Protein AF-A0A3C0DJA0-F1 (afdb_monomer)

Solvent-accessible surface area (backbone atoms only — not comparable to full-atom values): 10720 Å² total; per-residue (Å²): 133,83,80,75,83,73,85,82,83,85,46,72,48,67,69,55,53,51,53,51,50,57,62,48,78,79,46,97,68,94,66,72,50,77,49,78,57,100,54,35,38,35,41,36,47,95,91,48,74,50,76,40,63,45,57,86,80,80,81,77,75,60,76,75,63,57,72,92,71,59,60,23,39,38,40,32,48,38,64,62,51,46,54,45,44,55,64,35,39,72,87,28,51,56,29,39,36,39,42,39,88,53,30,37,37,42,38,16,71,38,100,89,79,49,78,33,80,43,77,42,72,25,54,54,48,66,69,68,49,60,36,21,31,50,37,62,61,57,46,58,52,59,74,76,52,87,59,69,44,32,36,42,33,30,70,53,53,82,39,51,30,42,35,38,38,91,89,40,88,88,52,79,45,79,45,71,46,37,85,71,78,133

pLDDT: mean 88.08, std 12.67, range [32.84, 98.12]

Structure (mmCIF, N/CA/C/O backbone):
data_AF-A0A3C0DJA0-F1
#
_entry.id   AF-A0A3C0DJA0-F1
#
loop_
_atom_site.group_PDB
_atom_site.id
_atom_site.type_symbol
_atom_site.label_atom_id
_atom_site.label_alt_id
_atom_site.label_comp_id
_atom_site.label_asym_id
_atom_site.label_entity_id
_atom_site.label_seq_id
_atom_site.pdbx_PDB_ins_code
_atom_site.Cartn_x
_atom_site.Cartn_y
_atom_site.Cartn_z
_atom_site.occupancy
_atom_site.B_iso_or_equiv
_atom_site.auth_seq_id
_atom_site.auth_comp_id
_atom_site.auth_asym_id
_atom_site.auth_atom_id
_atom_site.pdbx_PDB_model_num
ATOM 1 N N . GLU A 1 1 ? 36.822 -17.862 -11.237 1.00 34.59 1 GLU A N 1
ATOM 2 C CA . GLU A 1 1 ? 36.646 -16.497 -10.707 1.00 34.59 1 GLU A CA 1
ATOM 3 C C . GLU A 1 1 ? 35.205 -16.327 -10.287 1.00 34.59 1 GLU A C 1
ATOM 5 O O . GLU A 1 1 ? 34.309 -16.548 -11.091 1.00 34.59 1 GLU A O 1
ATOM 10 N N . THR A 1 2 ? 34.987 -16.052 -9.009 1.00 32.84 2 THR A N 1
ATOM 11 C CA . THR A 1 2 ? 33.664 -15.828 -8.430 1.00 32.84 2 THR A CA 1
ATOM 12 C C . THR A 1 2 ? 33.197 -14.450 -8.886 1.00 32.84 2 THR A C 1
ATOM 14 O O . THR A 1 2 ? 33.802 -13.450 -8.503 1.00 32.84 2 THR A O 1
ATOM 17 N N . ALA A 1 3 ? 32.186 -14.392 -9.754 1.00 39.03 3 ALA A N 1
ATOM 18 C CA . ALA A 1 3 ? 31.575 -13.133 -10.156 1.00 39.03 3 ALA A CA 1
ATOM 19 C C . ALA A 1 3 ? 31.002 -12.466 -8.901 1.00 39.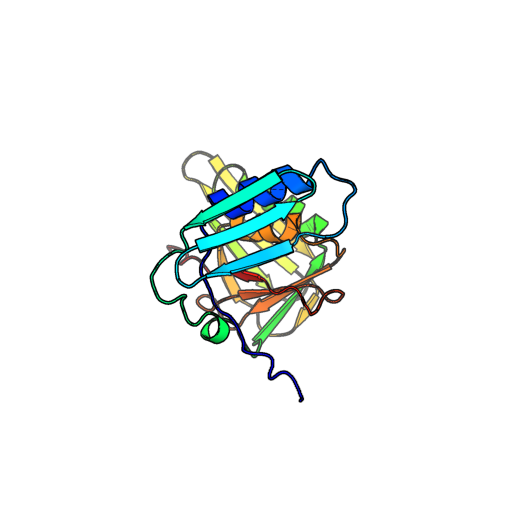03 3 ALA A C 1
ATOM 21 O O . ALA A 1 3 ? 30.060 -12.971 -8.296 1.00 39.03 3 ALA A O 1
ATOM 22 N N . ALA A 1 4 ? 31.620 -11.368 -8.471 1.00 43.62 4 ALA A N 1
ATOM 23 C CA . ALA A 1 4 ? 31.026 -10.503 -7.472 1.00 43.62 4 ALA A CA 1
ATOM 24 C C . ALA A 1 4 ? 29.727 -9.957 -8.073 1.00 43.62 4 ALA A C 1
ATOM 26 O O . ALA A 1 4 ? 29.767 -9.262 -9.089 1.00 43.62 4 ALA A O 1
ATOM 27 N N . GLU A 1 5 ? 28.585 -10.300 -7.481 1.00 48.47 5 GLU A N 1
ATOM 28 C CA . GLU A 1 5 ? 27.300 -9.681 -7.798 1.00 48.47 5 GLU A CA 1
ATOM 29 C C . GLU A 1 5 ? 27.396 -8.186 -7.478 1.00 48.47 5 GLU A C 1
ATOM 31 O O . GLU A 1 5 ? 27.190 -7.734 -6.351 1.00 48.47 5 GLU A O 1
ATOM 36 N N . SER A 1 6 ? 27.784 -7.388 -8.470 1.00 61.16 6 SER A N 1
ATOM 37 C CA . SER A 1 6 ? 27.761 -5.939 -8.354 1.00 61.16 6 SER A CA 1
ATOM 38 C C . SER A 1 6 ? 26.301 -5.505 -8.330 1.00 61.16 6 SER A C 1
ATOM 40 O O . SER A 1 6 ? 25.607 -5.609 -9.342 1.00 61.16 6 SER A O 1
ATOM 42 N N . LYS A 1 7 ? 25.821 -5.026 -7.181 1.00 75.69 7 LYS A N 1
ATOM 43 C CA . LYS A 1 7 ? 24.469 -4.477 -7.048 1.00 75.69 7 LYS A CA 1
ATOM 44 C C . LYS A 1 7 ? 24.334 -3.261 -7.973 1.00 75.69 7 LYS A C 1
ATOM 46 O O . LYS A 1 7 ? 24.955 -2.228 -7.733 1.00 75.69 7 LYS A O 1
ATOM 51 N N . ILE A 1 8 ? 23.542 -3.389 -9.035 1.00 83.69 8 ILE A N 1
ATOM 52 C CA . ILE A 1 8 ? 23.267 -2.295 -9.973 1.00 83.69 8 ILE A CA 1
ATOM 53 C C . ILE A 1 8 ? 22.000 -1.570 -9.505 1.00 83.69 8 ILE A C 1
ATOM 55 O O . ILE A 1 8 ? 20.976 -2.204 -9.267 1.00 83.69 8 ILE A O 1
ATOM 59 N N . SER A 1 9 ? 22.062 -0.243 -9.369 1.00 86.88 9 SER A N 1
ATOM 60 C CA . SER A 1 9 ? 20.916 0.607 -9.020 1.00 86.88 9 SER A CA 1
ATOM 61 C C . SER A 1 9 ? 20.715 1.674 -10.092 1.00 86.88 9 SER A C 1
ATOM 63 O O . SER A 1 9 ? 21.674 2.319 -10.515 1.00 86.88 9 SER A O 1
ATOM 65 N N . MET A 1 10 ? 19.478 1.843 -10.555 1.00 91.38 10 MET A N 1
ATOM 66 C CA . MET A 1 10 ? 19.121 2.796 -11.604 1.00 91.38 10 MET A CA 1
ATOM 67 C C . MET A 1 10 ? 17.659 3.221 -11.482 1.00 91.38 10 MET A C 1
ATOM 69 O O . MET A 1 10 ? 16.833 2.487 -10.947 1.00 91.38 10 MET A O 1
ATOM 73 N N . MET A 1 11 ? 17.328 4.387 -12.031 1.00 94.00 11 MET A N 1
ATOM 74 C CA . MET A 1 11 ? 15.953 4.873 -12.100 1.00 94.00 11 MET A CA 1
ATOM 75 C C . MET A 1 11 ? 15.466 4.859 -13.547 1.00 94.00 11 MET A C 1
ATOM 77 O O . MET A 1 11 ? 16.011 5.555 -14.408 1.00 94.00 11 MET A O 1
ATOM 81 N N . VAL A 1 12 ? 14.428 4.070 -13.811 1.00 95.50 12 VAL A N 1
ATOM 82 C CA . VAL A 1 12 ? 13.819 3.930 -15.138 1.00 95.50 12 VAL A CA 1
ATOM 83 C C . VAL A 1 12 ? 12.542 4.777 -15.200 1.00 95.50 12 VAL A C 1
ATOM 85 O O . VAL A 1 12 ? 11.734 4.724 -14.272 1.00 95.50 12 VAL A O 1
ATOM 88 N N . PRO A 1 13 ? 12.312 5.565 -16.267 1.00 95.75 13 PRO A N 1
ATOM 89 C CA . PRO A 1 13 ? 11.061 6.295 -16.438 1.00 95.75 13 PRO A CA 1
ATOM 90 C C . PRO A 1 13 ? 9.834 5.379 -16.432 1.00 95.75 13 PRO A C 1
ATOM 92 O O . PRO A 1 13 ? 9.799 4.377 -17.142 1.00 95.75 13 PRO A O 1
ATOM 95 N N . VAL A 1 14 ? 8.777 5.795 -15.726 1.00 95.75 14 VAL A N 1
ATOM 96 C CA . VAL A 1 14 ? 7.497 5.060 -15.647 1.00 95.75 14 VAL A CA 1
ATOM 97 C C . VAL A 1 14 ? 6.948 4.719 -17.033 1.00 95.75 14 VAL A C 1
ATOM 99 O O . VAL A 1 14 ? 6.519 3.596 -17.266 1.00 95.75 14 VAL A O 1
ATOM 102 N N . ARG A 1 15 ? 7.027 5.659 -17.985 1.00 94.75 15 ARG A N 1
ATOM 103 C CA . ARG A 1 15 ? 6.579 5.428 -19.368 1.00 94.75 15 ARG A CA 1
ATOM 104 C C . ARG A 1 15 ? 7.312 4.262 -20.035 1.00 94.75 15 ARG A C 1
ATOM 106 O O . ARG A 1 15 ? 6.677 3.485 -20.729 1.00 94.75 15 ARG A O 1
ATOM 113 N N . ALA A 1 16 ? 8.619 4.115 -19.811 1.00 94.19 16 ALA A N 1
ATOM 114 C CA . ALA A 1 16 ? 9.376 3.000 -20.376 1.00 94.19 16 ALA A CA 1
ATOM 115 C C . ALA A 1 16 ? 8.920 1.662 -19.778 1.00 94.19 16 ALA A C 1
ATOM 117 O O . ALA A 1 16 ? 8.692 0.717 -20.523 1.00 94.19 16 ALA A O 1
ATOM 118 N N . MET A 1 17 ? 8.695 1.610 -18.460 1.00 94.00 17 MET A N 1
ATOM 119 C CA . MET A 1 17 ? 8.166 0.411 -17.797 1.00 94.00 17 MET A CA 1
ATOM 120 C C . MET A 1 17 ? 6.753 0.050 -18.272 1.00 94.00 17 MET A C 1
ATOM 122 O O . MET A 1 17 ? 6.451 -1.125 -18.448 1.00 94.00 17 MET A O 1
ATOM 126 N N . GLN A 1 18 ? 5.899 1.044 -18.533 1.00 93.38 18 GLN A N 1
ATOM 127 C CA . GLN A 1 18 ? 4.563 0.821 -19.095 1.00 93.38 18 GLN A CA 1
ATOM 128 C C . GLN A 1 18 ? 4.619 0.224 -20.505 1.00 93.38 18 GLN A C 1
ATOM 130 O O . GLN A 1 18 ? 3.844 -0.676 -20.815 1.00 93.38 18 GLN A O 1
ATOM 135 N N . GLU A 1 19 ? 5.527 0.699 -21.358 1.00 91.19 19 GLU A N 1
ATOM 136 C CA . GLU A 1 19 ? 5.712 0.123 -22.693 1.00 91.19 19 GLU A CA 1
ATOM 137 C C . GLU A 1 19 ? 6.274 -1.303 -22.624 1.00 91.19 19 GLU A C 1
ATOM 139 O O . GLU A 1 19 ? 5.785 -2.176 -23.335 1.00 91.19 19 GLU A O 1
ATOM 144 N N . VAL A 1 20 ? 7.216 -1.580 -21.713 1.00 90.00 20 VAL A N 1
ATOM 145 C CA . VAL A 1 20 ? 7.675 -2.955 -21.445 1.00 90.00 20 VAL A CA 1
ATOM 146 C C . VAL A 1 20 ? 6.498 -3.838 -21.026 1.00 90.00 20 VAL A C 1
ATOM 148 O O . VAL A 1 20 ? 6.292 -4.890 -21.619 1.00 90.00 20 VAL A O 1
ATOM 151 N N . PHE A 1 21 ? 5.666 -3.393 -20.082 1.00 88.31 21 PHE A N 1
ATOM 152 C CA . PHE A 1 21 ? 4.493 -4.153 -19.641 1.00 88.31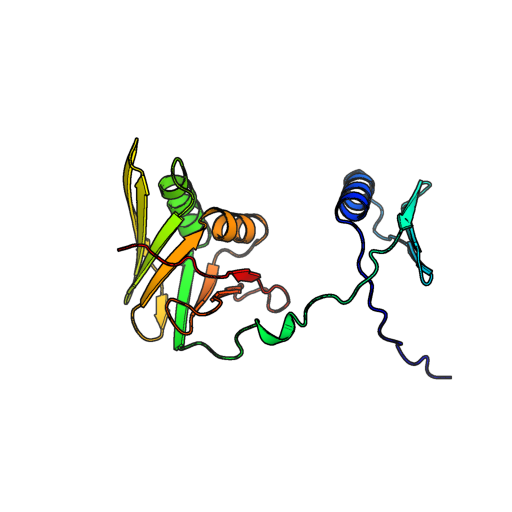 21 PHE A CA 1
ATOM 153 C C . PHE A 1 21 ? 3.529 -4.476 -20.794 1.00 88.31 21 PHE A C 1
ATOM 155 O O . PHE A 1 21 ? 3.067 -5.610 -20.911 1.00 88.31 21 PHE A O 1
ATOM 162 N N . LYS A 1 22 ? 3.259 -3.517 -21.691 1.00 87.38 22 LYS A N 1
ATOM 163 C CA . LYS A 1 22 ? 2.423 -3.746 -22.885 1.00 87.38 22 LYS A CA 1
ATOM 164 C C . LYS A 1 22 ? 3.027 -4.781 -23.834 1.00 87.38 22 LYS A C 1
ATOM 166 O O . LYS A 1 22 ? 2.287 -5.608 -24.357 1.00 87.38 22 LYS A O 1
ATOM 171 N N . LEU A 1 23 ? 4.345 -4.740 -24.047 1.00 85.19 23 LEU A N 1
ATOM 172 C CA . LEU A 1 23 ? 5.050 -5.712 -24.890 1.00 85.19 23 LEU A CA 1
ATOM 173 C C . LEU A 1 23 ? 4.974 -7.132 -24.310 1.00 85.19 23 LEU A C 1
ATOM 175 O O . LEU A 1 23 ? 4.875 -8.091 -25.070 1.00 85.19 23 LEU A O 1
ATOM 179 N N . LEU A 1 24 ? 4.964 -7.257 -22.980 1.00 82.81 24 LEU A N 1
ATOM 180 C CA . LEU A 1 24 ? 4.838 -8.542 -22.284 1.00 82.81 24 LEU A CA 1
ATOM 181 C C . LEU A 1 24 ? 3.400 -9.059 -22.235 1.00 82.81 24 LEU A C 1
ATOM 183 O O . LEU A 1 24 ? 3.177 -10.255 -22.367 1.00 82.81 24 LEU A O 1
ATOM 187 N N . SER A 1 25 ? 2.414 -8.168 -22.121 1.00 76.56 25 SER A N 1
ATOM 188 C CA . SER A 1 25 ? 0.991 -8.527 -21.987 1.00 76.56 25 SER A CA 1
ATOM 189 C C . SER A 1 25 ? 0.400 -9.247 -23.213 1.00 76.56 25 SER A C 1
ATOM 191 O O . SER A 1 25 ? -0.716 -9.753 -23.145 1.00 76.56 25 SER A O 1
ATOM 193 N N . GLY A 1 26 ? 1.116 -9.275 -24.342 1.00 65.44 26 GLY A N 1
ATOM 194 C CA . GLY A 1 26 ? 0.739 -10.000 -25.562 1.00 65.44 26 GLY A CA 1
ATOM 195 C C . GLY A 1 26 ? 1.673 -11.161 -25.920 1.00 65.44 26 GLY A C 1
ATOM 196 O O . GLY A 1 26 ? 1.562 -11.712 -27.016 1.00 65.44 26 GLY A O 1
ATOM 197 N N . ALA A 1 27 ? 2.620 -11.508 -25.047 1.00 59.81 27 ALA A N 1
ATOM 198 C CA . ALA A 1 27 ? 3.647 -12.503 -25.313 1.00 59.81 27 ALA A CA 1
ATOM 199 C C . ALA A 1 27 ? 3.563 -13.665 -24.313 1.00 59.81 27 ALA A C 1
ATOM 201 O O . ALA A 1 27 ? 3.655 -13.468 -23.113 1.00 59.81 27 ALA A O 1
ATOM 202 N N . GLU A 1 28 ? 3.493 -14.898 -24.818 1.00 65.56 28 GLU A N 1
ATOM 203 C CA . GLU A 1 28 ? 3.724 -16.133 -24.041 1.00 65.56 28 GLU A CA 1
ATOM 204 C C . GLU A 1 28 ? 5.206 -16.322 -23.643 1.00 65.56 28 GLU A C 1
ATOM 206 O O . GLU A 1 28 ? 5.601 -17.389 -23.186 1.00 65.56 28 GLU A O 1
ATOM 211 N N . GLU A 1 29 ? 6.072 -15.334 -23.898 1.00 61.34 29 GLU A N 1
ATOM 212 C CA . GLU A 1 29 ? 7.511 -15.476 -23.674 1.00 61.34 29 GLU A CA 1
ATOM 213 C C . GLU A 1 29 ? 7.898 -15.152 -22.229 1.00 61.34 29 GLU A C 1
ATOM 215 O O . GLU A 1 29 ? 7.631 -14.064 -21.727 1.00 61.34 29 GLU A O 1
ATOM 220 N N . GLU A 1 30 ? 8.591 -16.088 -21.584 1.00 67.00 30 GLU A N 1
ATOM 221 C CA . GLU A 1 30 ? 8.940 -16.022 -20.159 1.00 67.00 30 GLU A CA 1
ATOM 222 C C . GLU A 1 30 ? 10.174 -15.155 -19.847 1.00 67.00 30 GLU A C 1
ATOM 224 O O . GLU A 1 30 ? 10.513 -14.964 -18.678 1.00 67.00 30 GLU A O 1
ATOM 229 N N . ARG A 1 31 ? 10.910 -14.668 -20.860 1.00 77.69 31 ARG A N 1
ATOM 230 C CA . ARG A 1 31 ? 12.229 -14.045 -20.654 1.00 77.69 31 ARG A CA 1
ATOM 231 C C . ARG A 1 31 ? 12.367 -12.695 -21.341 1.00 77.69 31 ARG A C 1
ATOM 233 O O . ARG A 1 31 ? 12.224 -12.576 -22.551 1.00 77.69 31 ARG A O 1
ATOM 240 N N . VAL A 1 32 ? 12.744 -11.701 -20.542 1.00 86.62 32 VAL A N 1
ATOM 241 C CA . VAL A 1 32 ? 13.139 -10.363 -20.989 1.00 86.62 32 VAL A CA 1
ATOM 242 C C . VAL A 1 32 ? 14.623 -10.206 -20.755 1.00 86.62 32 VAL A C 1
ATOM 244 O O . VAL A 1 32 ? 15.102 -10.386 -19.635 1.00 86.62 32 VAL A O 1
ATOM 247 N N . GLU A 1 33 ? 15.360 -9.841 -21.794 1.00 90.69 33 GLU A N 1
ATOM 248 C CA . GLU A 1 33 ? 16.766 -9.499 -21.625 1.00 90.69 33 GLU A CA 1
ATOM 249 C C . GLU A 1 33 ? 16.901 -8.012 -21.326 1.00 90.69 33 GLU A C 1
ATOM 251 O O . GLU A 1 33 ? 16.320 -7.161 -22.004 1.00 90.69 33 GLU A O 1
ATOM 256 N N . VAL A 1 34 ? 17.684 -7.710 -20.294 1.00 93.19 34 VAL A N 1
ATOM 257 C CA . VAL A 1 34 ? 17.919 -6.350 -19.820 1.00 93.19 34 VAL A CA 1
ATOM 258 C C . VAL A 1 34 ? 19.396 -6.030 -19.989 1.00 93.19 34 VAL A C 1
ATOM 260 O O . VAL A 1 34 ? 20.256 -6.704 -19.424 1.00 93.19 34 VAL A O 1
ATOM 263 N N . ALA A 1 35 ? 19.694 -4.989 -20.761 1.00 93.31 35 ALA A N 1
ATOM 264 C CA . ALA A 1 35 ? 21.041 -4.455 -20.906 1.00 93.31 35 ALA A CA 1
ATOM 265 C C . ALA A 1 35 ? 21.076 -3.012 -20.408 1.00 93.31 35 ALA A C 1
ATOM 267 O O . ALA A 1 35 ? 20.204 -2.204 -20.726 1.00 93.31 35 ALA A O 1
ATOM 268 N N . VAL A 1 36 ? 22.097 -2.676 -19.627 1.00 92.56 36 VAL A N 1
ATOM 269 C CA . VAL A 1 36 ? 22.195 -1.382 -18.949 1.00 92.56 36 VAL A CA 1
ATOM 270 C C . VAL A 1 36 ? 23.544 -0.751 -19.253 1.00 92.56 36 VAL A C 1
ATOM 272 O O . VAL A 1 36 ? 24.578 -1.413 -19.227 1.00 92.56 36 VAL A O 1
ATOM 275 N N . SER A 1 37 ? 23.523 0.548 -19.531 1.00 90.81 37 SER A N 1
ATOM 276 C CA . SER A 1 37 ? 24.694 1.425 -19.562 1.00 90.81 37 SER A CA 1
ATOM 277 C C . SER A 1 37 ? 24.508 2.560 -18.551 1.00 90.81 37 SER A C 1
ATOM 279 O O . SER A 1 37 ? 23.446 2.692 -17.948 1.00 90.81 37 SER A O 1
ATOM 281 N N . GLU A 1 38 ? 25.500 3.439 -18.400 1.00 88.38 38 GLU A N 1
ATOM 282 C CA . GLU A 1 38 ? 25.437 4.558 -17.443 1.00 88.38 38 GLU A CA 1
ATOM 283 C C . GLU A 1 38 ? 24.232 5.496 -17.640 1.00 88.38 38 GLU A C 1
ATOM 285 O O . GLU A 1 38 ? 23.797 6.158 -16.700 1.00 88.38 38 GLU A O 1
ATOM 290 N N . ARG A 1 39 ? 23.701 5.605 -18.866 1.00 92.69 39 ARG A N 1
ATOM 291 C CA . ARG A 1 39 ? 22.657 6.590 -19.214 1.00 92.69 39 ARG A CA 1
ATOM 292 C C . ARG A 1 39 ? 21.439 5.998 -19.906 1.00 92.69 39 ARG A C 1
ATOM 294 O O . ARG A 1 39 ? 20.468 6.721 -20.141 1.00 92.69 39 ARG A O 1
ATOM 301 N N . GLN A 1 40 ? 21.481 4.721 -20.266 1.00 95.56 40 GLN A N 1
ATOM 302 C CA . GLN A 1 40 ? 20.417 4.066 -21.016 1.00 95.56 40 GLN A CA 1
ATOM 303 C C . GLN A 1 40 ? 20.190 2.649 -20.514 1.00 95.56 40 GLN A C 1
ATOM 305 O O . GLN A 1 40 ? 21.135 1.953 -20.150 1.00 95.56 40 GLN A O 1
ATOM 310 N N . ILE A 1 41 ? 18.937 2.225 -20.580 1.00 95.88 41 ILE A N 1
ATOM 311 C CA . ILE A 1 41 ? 18.508 0.845 -20.400 1.00 95.88 41 ILE A CA 1
ATOM 312 C C . ILE A 1 41 ? 17.858 0.361 -21.692 1.00 95.88 41 ILE A C 1
ATOM 314 O O . ILE A 1 41 ? 17.156 1.122 -22.367 1.00 95.88 41 ILE A O 1
ATOM 318 N N . MET A 1 42 ? 18.117 -0.894 -22.032 1.00 95.44 42 MET A N 1
ATOM 319 C CA . MET A 1 42 ? 17.496 -1.603 -23.133 1.00 95.44 42 MET A CA 1
ATOM 320 C C . MET A 1 42 ? 16.777 -2.839 -22.597 1.00 95.44 42 MET A C 1
ATOM 322 O O . MET A 1 42 ? 17.339 -3.589 -21.799 1.00 95.44 42 MET A O 1
ATOM 326 N N . PHE A 1 43 ? 15.543 -3.026 -23.052 1.00 93.50 43 PHE A N 1
ATOM 327 C CA . PHE A 1 43 ? 14.745 -4.223 -22.829 1.00 93.50 43 PHE A CA 1
ATOM 328 C C . PHE A 1 43 ? 14.523 -4.906 -24.173 1.00 93.50 43 PHE A C 1
ATOM 330 O O . PHE A 1 43 ? 13.986 -4.281 -25.092 1.00 93.50 43 PHE A O 1
ATOM 337 N N . ARG A 1 44 ? 14.906 -6.176 -24.295 1.00 90.69 44 ARG A N 1
ATOM 338 C CA . ARG A 1 44 ? 14.639 -6.995 -25.479 1.00 90.69 44 ARG A CA 1
ATOM 339 C C . ARG A 1 44 ? 13.570 -8.029 -25.143 1.00 90.69 44 ARG A C 1
ATOM 341 O O . ARG A 1 44 ? 13.747 -8.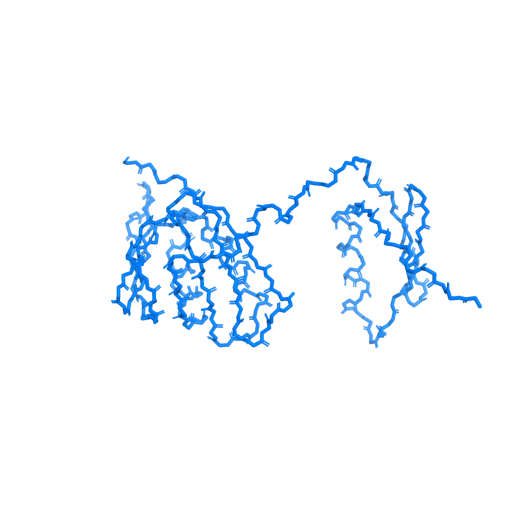833 -24.231 1.00 90.69 44 ARG A O 1
ATOM 348 N N . CYS A 1 45 ? 12.459 -7.949 -25.870 1.00 86.56 45 CYS A N 1
ATOM 349 C CA . CYS A 1 45 ? 11.303 -8.839 -25.767 1.00 86.56 45 CYS A CA 1
ATOM 350 C C . CYS A 1 45 ? 11.029 -9.389 -27.174 1.00 86.56 45 CYS A C 1
ATOM 352 O O . CYS A 1 45 ? 10.673 -8.601 -28.055 1.00 86.56 45 CYS A O 1
ATOM 354 N N . ARG A 1 46 ? 11.187 -10.698 -27.420 1.00 78.00 46 ARG A N 1
ATOM 355 C CA . ARG A 1 46 ? 11.088 -11.291 -28.770 1.00 78.00 46 ARG A CA 1
ATOM 356 C C . ARG A 1 46 ? 11.964 -10.562 -29.803 1.00 78.00 46 ARG A C 1
ATOM 358 O O . ARG A 1 46 ? 13.191 -10.571 -29.733 1.00 78.00 46 ARG A O 1
ATOM 365 N N . GLU A 1 47 ? 11.307 -9.899 -30.753 1.00 78.44 47 GLU A N 1
ATOM 366 C CA . GLU A 1 47 ? 11.889 -9.149 -31.867 1.00 78.44 47 GLU A CA 1
ATOM 367 C C . GLU A 1 47 ? 11.908 -7.631 -31.612 1.00 78.44 47 GLU A C 1
ATOM 369 O O . GLU A 1 47 ? 12.461 -6.868 -32.403 1.00 78.44 47 GLU A O 1
ATOM 374 N N . ALA A 1 48 ? 11.315 -7.170 -30.506 1.00 86.44 48 ALA A N 1
ATOM 375 C CA . ALA A 1 48 ? 11.266 -5.763 -30.141 1.00 86.44 48 ALA A CA 1
ATOM 376 C C . ALA A 1 48 ? 12.390 -5.419 -29.157 1.00 86.44 48 ALA A C 1
ATOM 378 O O . ALA A 1 48 ? 12.642 -6.123 -28.179 1.00 86.44 48 ALA A O 1
ATOM 379 N N . SER A 1 49 ? 13.058 -4.292 -29.403 1.00 90.75 49 SER A N 1
ATOM 380 C CA . SER A 1 49 ? 14.024 -3.705 -28.473 1.00 90.75 49 SER A CA 1
ATOM 381 C C . SER A 1 49 ? 13.554 -2.312 -28.078 1.00 90.75 49 SER A C 1
ATOM 383 O O . SER A 1 49 ? 13.410 -1.432 -28.928 1.00 90.75 49 SER A O 1
ATOM 385 N N . LEU A 1 50 ? 13.314 -2.115 -26.785 1.00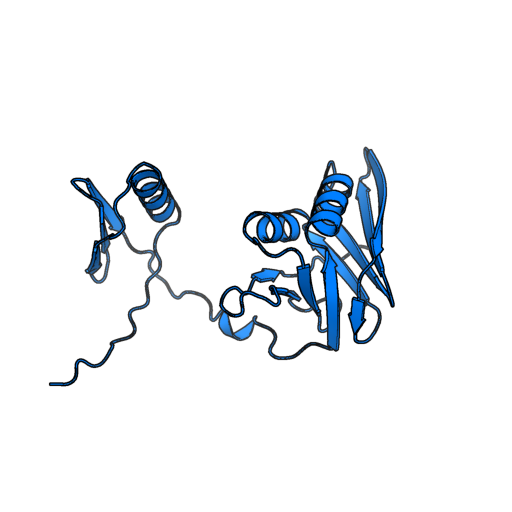 93.00 50 LEU A N 1
ATOM 386 C CA . LEU A 1 50 ? 12.930 -0.835 -26.210 1.00 93.00 50 LEU A CA 1
ATOM 387 C C . LEU A 1 50 ? 14.137 -0.190 -25.545 1.00 93.00 50 LEU A C 1
ATOM 389 O O . LEU A 1 50 ? 14.761 -0.789 -24.676 1.00 93.00 50 LEU A O 1
ATOM 393 N N . PHE A 1 51 ? 14.425 1.056 -25.910 1.00 95.62 51 PHE A N 1
ATOM 394 C CA . PHE A 1 51 ? 15.491 1.849 -25.307 1.00 95.62 51 PHE A CA 1
ATOM 395 C C . PHE A 1 51 ? 14.895 3.004 -24.508 1.00 95.62 51 PHE A C 1
ATOM 397 O O . PHE A 1 51 ? 14.041 3.737 -25.005 1.00 95.62 51 PHE A O 1
ATOM 404 N N . SER A 1 52 ? 15.391 3.216 -23.291 1.00 96.56 52 SER A N 1
ATOM 405 C CA . SER A 1 52 ? 15.033 4.372 -22.471 1.00 96.56 52 SER A CA 1
ATOM 406 C C . SER A 1 52 ? 16.270 5.043 -21.899 1.00 96.56 52 SER A C 1
ATOM 408 O O . SER A 1 52 ? 17.221 4.383 -21.489 1.00 96.56 52 SER A O 1
ATOM 410 N N . ARG A 1 53 ? 16.235 6.376 -21.812 1.00 96.62 53 ARG A N 1
ATOM 411 C CA . ARG A 1 53 ? 17.185 7.120 -20.979 1.00 96.62 53 ARG A CA 1
ATOM 412 C C . ARG A 1 53 ? 16.880 6.850 -19.507 1.00 96.62 53 ARG A C 1
ATOM 414 O O . ARG A 1 53 ? 15.709 6.811 -19.126 1.00 96.62 53 ARG A O 1
ATOM 421 N N . LEU A 1 54 ? 17.924 6.667 -18.707 1.00 96.25 54 LEU A N 1
ATOM 422 C CA . LEU A 1 54 ? 17.813 6.577 -17.253 1.00 96.25 54 LEU A CA 1
ATOM 423 C C . LEU A 1 54 ? 17.570 7.969 -16.661 1.00 96.25 54 LEU A C 1
ATOM 425 O O . LEU A 1 54 ? 18.034 8.978 -17.198 1.00 96.25 54 LEU A O 1
ATOM 429 N N . ILE A 1 55 ? 16.837 8.023 -15.552 1.00 95.31 55 ILE A N 1
ATOM 430 C CA . ILE A 1 55 ? 16.649 9.250 -14.778 1.00 95.31 55 ILE A CA 1
ATOM 431 C C . ILE A 1 55 ? 17.932 9.509 -13.987 1.00 95.31 55 ILE A C 1
ATOM 433 O O . ILE A 1 55 ? 18.437 8.629 -13.292 1.00 95.31 55 ILE A O 1
ATOM 437 N N . THR A 1 56 ? 18.455 10.730 -14.080 1.00 89.94 56 THR A N 1
ATOM 438 C CA . THR A 1 56 ? 19.6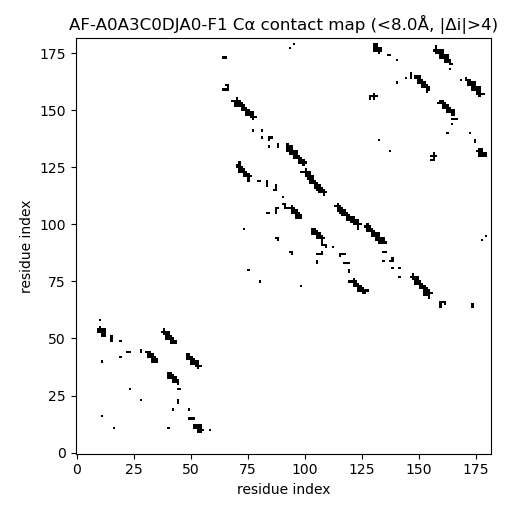08 11.169 -13.288 1.00 89.94 56 THR A CA 1
ATOM 439 C C . THR A 1 56 ? 19.152 11.662 -11.919 1.00 89.94 56 THR A C 1
ATOM 441 O O . THR A 1 56 ? 18.235 12.474 -11.827 1.00 89.94 56 THR A O 1
ATOM 444 N N . GLY A 1 57 ? 19.815 11.201 -10.862 1.00 87.31 57 GLY A N 1
ATOM 445 C CA . GLY A 1 57 ? 19.555 11.616 -9.488 1.00 87.31 57 GLY 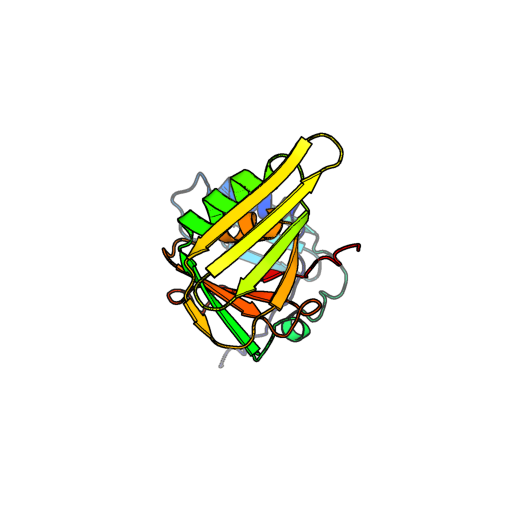A CA 1
ATOM 446 C C . GLY A 1 57 ? 19.802 10.477 -8.508 1.00 87.31 57 GLY A C 1
ATOM 447 O O . GLY A 1 57 ? 20.267 9.405 -8.894 1.00 87.31 57 GLY A O 1
ATOM 448 N N . GLN A 1 58 ? 19.458 10.707 -7.248 1.00 86.25 58 GLN A N 1
ATOM 449 C CA . GLN A 1 58 ? 19.471 9.678 -6.217 1.00 86.25 58 GLN A CA 1
ATOM 450 C C . GLN A 1 58 ? 18.027 9.319 -5.871 1.00 86.25 58 GLN A C 1
ATOM 452 O O . GLN A 1 58 ? 17.226 10.207 -5.575 1.00 86.25 58 GLN A O 1
ATOM 457 N N . PHE A 1 59 ? 17.695 8.028 -5.916 1.00 90.12 59 PHE A N 1
ATOM 458 C CA . PHE A 1 59 ? 16.416 7.566 -5.390 1.00 90.12 59 PHE A CA 1
ATOM 459 C C . PHE A 1 59 ? 16.411 7.743 -3.860 1.00 90.12 59 PHE A C 1
ATOM 461 O O . PHE A 1 59 ? 17.448 7.495 -3.232 1.00 90.12 59 PHE A O 1
ATOM 468 N N . PRO A 1 60 ? 15.302 8.189 -3.244 1.00 88.62 60 PRO A N 1
ATOM 469 C CA . PRO A 1 60 ? 15.223 8.332 -1.793 1.00 88.62 60 PRO A CA 1
ATOM 470 C C . PRO A 1 60 ? 15.563 7.026 -1.061 1.00 88.62 60 PRO A C 1
ATOM 472 O O . PRO A 1 60 ? 15.309 5.937 -1.573 1.00 88.62 60 PRO A O 1
ATOM 475 N N . GLN A 1 61 ? 16.102 7.132 0.157 1.00 88.94 61 GLN A N 1
ATOM 476 C CA . GLN A 1 61 ? 16.362 5.974 1.024 1.00 88.94 61 GLN A CA 1
ATOM 477 C C . GLN A 1 61 ? 15.037 5.436 1.586 1.00 88.94 61 GLN A C 1
ATOM 479 O O . GLN A 1 61 ? 14.657 5.740 2.717 1.00 88.94 61 GLN A O 1
ATOM 484 N N . TYR A 1 62 ? 14.299 4.692 0.764 1.00 89.94 62 TYR A N 1
ATOM 485 C CA . TYR A 1 62 ? 12.964 4.191 1.093 1.00 89.94 62 TYR A CA 1
ATOM 486 C C . TYR A 1 62 ? 12.994 3.171 2.239 1.00 89.94 62 TYR A C 1
ATOM 488 O O . TYR A 1 62 ? 12.021 3.061 2.976 1.00 89.94 62 TYR A O 1
ATOM 496 N N . GLU A 1 63 ? 14.115 2.482 2.473 1.00 88.56 63 GLU A N 1
ATOM 497 C CA . GLU A 1 63 ? 14.239 1.531 3.582 1.00 88.56 63 GLU A CA 1
ATOM 498 C C . GLU A 1 63 ? 14.045 2.196 4.956 1.00 88.56 63 GLU A C 1
ATOM 500 O O . GLU A 1 63 ? 13.696 1.524 5.924 1.00 88.56 63 GLU A O 1
ATOM 505 N N . GLN A 1 64 ? 14.250 3.515 5.057 1.00 87.94 64 GLN A N 1
ATOM 506 C CA . GLN A 1 64 ? 14.055 4.260 6.304 1.00 87.94 64 GLN A CA 1
ATOM 507 C C . GLN A 1 64 ? 12.581 4.493 6.650 1.00 87.94 64 GLN A C 1
ATOM 509 O O . GLN A 1 64 ? 12.271 4.721 7.817 1.00 87.94 64 GLN A O 1
ATOM 514 N N . VAL A 1 65 ? 11.680 4.464 5.660 1.00 87.88 65 VAL A N 1
ATOM 515 C CA . VAL A 1 65 ? 10.244 4.696 5.891 1.00 87.88 65 VAL A CA 1
ATOM 516 C C . VAL A 1 65 ? 9.471 3.410 6.167 1.00 87.88 65 VAL A C 1
ATOM 518 O O . VAL A 1 65 ? 8.315 3.490 6.569 1.00 87.88 65 VAL A O 1
ATOM 521 N N . ILE A 1 66 ? 10.094 2.241 5.977 1.00 91.69 66 ILE A N 1
ATOM 522 C CA . ILE A 1 66 ? 9.488 0.938 6.260 1.00 91.69 66 ILE A CA 1
ATOM 523 C C . ILE A 1 66 ? 9.506 0.713 7.782 1.00 91.69 66 ILE A C 1
ATOM 525 O O . ILE A 1 66 ? 10.591 0.606 8.369 1.00 91.69 66 ILE A O 1
ATOM 529 N N . PRO A 1 67 ? 8.340 0.639 8.449 1.00 89.00 67 PRO A N 1
ATOM 530 C CA . PRO A 1 67 ? 8.282 0.358 9.878 1.00 89.00 67 PRO A CA 1
ATOM 531 C C . PRO A 1 67 ? 8.895 -1.011 10.202 1.00 89.00 67 PRO A C 1
ATOM 533 O O . PRO A 1 67 ? 8.606 -1.999 9.536 1.00 89.00 67 PRO A O 1
ATOM 536 N N . LYS A 1 68 ? 9.738 -1.076 11.241 1.00 89.31 68 LYS A N 1
ATOM 537 C CA . LYS A 1 68 ? 10.389 -2.325 11.702 1.00 89.31 68 LYS A CA 1
ATOM 538 C C . LYS A 1 68 ? 9.665 -3.010 12.862 1.00 89.31 68 LYS A C 1
ATOM 540 O O . LYS A 1 68 ? 10.030 -4.110 13.259 1.00 89.31 68 LYS A O 1
ATOM 545 N N . SER A 1 69 ? 8.693 -2.323 13.439 1.00 93.31 69 SER A N 1
ATOM 546 C CA . SER A 1 69 ? 7.850 -2.785 14.534 1.00 93.31 69 SER A CA 1
ATOM 547 C C . SER A 1 69 ? 6.440 -2.263 14.308 1.00 93.31 69 SER A C 1
ATOM 549 O O . SER A 1 69 ? 6.245 -1.345 13.510 1.00 93.31 69 SER A O 1
ATOM 551 N N . SER A 1 70 ? 5.480 -2.804 15.043 1.00 95.12 70 SER A N 1
ATOM 552 C CA . SER A 1 70 ? 4.086 -2.372 15.042 1.00 95.12 70 SER A CA 1
ATOM 553 C C . SER A 1 70 ? 3.561 -2.368 16.471 1.00 95.12 70 SER A C 1
ATOM 555 O O . SER A 1 70 ? 3.805 -3.309 17.225 1.00 95.12 70 SER A O 1
ATOM 557 N N . ALA A 1 71 ? 2.852 -1.307 16.846 1.00 97.12 71 ALA A N 1
ATOM 558 C CA . ALA A 1 71 ? 2.121 -1.237 18.106 1.00 97.12 71 ALA A CA 1
ATOM 559 C C . ALA A 1 71 ? 0.739 -1.886 17.975 1.00 97.12 71 ALA A C 1
ATOM 561 O O . ALA A 1 71 ? 0.312 -2.579 18.895 1.00 97.12 71 ALA A O 1
ATOM 562 N N . THR A 1 72 ? 0.083 -1.680 16.827 1.00 98.00 72 THR A N 1
ATOM 563 C CA . THR A 1 72 ? -1.220 -2.266 16.496 1.00 98.00 72 THR A CA 1
ATOM 564 C C . THR A 1 72 ? -1.124 -3.033 15.182 1.00 98.00 72 THR A C 1
ATOM 566 O O . THR A 1 72 ? -0.539 -2.526 14.222 1.00 98.00 72 THR A O 1
ATOM 569 N N . ILE A 1 73 ? -1.708 -4.227 15.124 1.00 97.56 73 ILE A N 1
ATOM 570 C CA . ILE A 1 73 ? -1.859 -5.035 13.911 1.00 97.56 73 ILE A CA 1
ATOM 571 C C . ILE A 1 73 ? -3.347 -5.316 13.720 1.00 97.56 73 ILE A C 1
ATOM 573 O O . ILE A 1 73 ? -4.010 -5.799 14.635 1.00 97.56 73 ILE A O 1
ATOM 577 N N . ALA A 1 74 ? -3.865 -5.025 12.531 1.00 97.94 74 ALA A N 1
ATOM 578 C CA . ALA A 1 74 ? -5.218 -5.372 12.124 1.00 97.94 74 ALA A CA 1
ATOM 579 C C . ALA A 1 74 ? -5.176 -6.420 11.012 1.00 97.94 74 ALA A C 1
ATOM 581 O O . ALA A 1 74 ? -4.595 -6.158 9.961 1.00 97.94 74 ALA A O 1
ATOM 582 N N . THR A 1 75 ? -5.804 -7.576 11.222 1.00 97.62 75 THR A N 1
ATOM 583 C CA . THR A 1 75 ? -5.996 -8.609 10.192 1.00 97.62 75 THR A CA 1
ATOM 584 C C . THR A 1 75 ? -7.445 -8.590 9.725 1.00 97.62 75 THR A C 1
ATOM 586 O O . THR A 1 75 ? -8.362 -8.703 10.540 1.00 97.62 75 THR A O 1
ATOM 589 N N . ILE A 1 76 ? -7.649 -8.410 8.421 1.00 97.56 76 ILE A N 1
ATOM 590 C CA . ILE A 1 76 ? -8.944 -8.044 7.837 1.00 97.56 76 ILE A CA 1
ATOM 591 C C . ILE A 1 76 ? -9.187 -8.899 6.594 1.00 97.56 76 ILE A C 1
ATOM 593 O O . ILE A 1 76 ? -8.249 -9.185 5.843 1.00 97.56 76 ILE A O 1
ATOM 597 N N . ASN A 1 77 ? -10.440 -9.282 6.342 1.00 97.38 77 ASN A N 1
ATOM 598 C CA . ASN A 1 77 ? -10.810 -9.869 5.059 1.00 97.38 77 ASN A CA 1
ATOM 599 C C . ASN A 1 77 ? -10.609 -8.833 3.939 1.00 97.38 77 ASN A C 1
ATOM 601 O O . ASN A 1 77 ? -11.132 -7.716 3.995 1.00 97.38 77 ASN A O 1
ATOM 605 N N . LYS A 1 78 ? -9.848 -9.208 2.908 1.00 96.06 78 LYS A N 1
ATOM 606 C CA . LYS A 1 78 ? -9.504 -8.334 1.782 1.00 96.06 78 LYS A CA 1
ATOM 607 C C . LYS A 1 78 ? -10.752 -7.809 1.067 1.00 96.06 78 LYS A C 1
ATOM 609 O O . LYS A 1 78 ? -10.812 -6.625 0.735 1.00 96.06 78 LYS A O 1
ATOM 614 N N . ASN A 1 79 ? -11.724 -8.683 0.804 1.00 95.94 79 ASN A N 1
ATOM 615 C CA . ASN A 1 79 ? -12.915 -8.343 0.027 1.00 95.94 79 ASN A CA 1
ATOM 616 C C . ASN A 1 79 ? -13.843 -7.418 0.811 1.00 95.94 79 ASN A C 1
ATOM 618 O O . ASN A 1 79 ? -14.368 -6.469 0.232 1.00 95.94 79 ASN A O 1
ATOM 622 N N . ASP A 1 80 ? -13.987 -7.641 2.117 1.00 96.88 80 ASP A N 1
ATOM 623 C CA . ASP A 1 80 ? -14.791 -6.768 2.974 1.00 96.88 80 ASP A CA 1
ATOM 624 C C . ASP A 1 80 ? -14.176 -5.366 3.056 1.00 96.88 80 ASP A C 1
ATOM 626 O O . ASP A 1 80 ? -14.877 -4.368 2.866 1.00 96.88 80 ASP A O 1
ATOM 630 N N . LEU A 1 81 ? -12.850 -5.286 3.233 1.00 96.75 81 LEU A N 1
ATOM 631 C CA . LEU A 1 81 ? -12.123 -4.017 3.225 1.00 96.75 81 LEU A CA 1
ATOM 632 C C . LEU A 1 81 ? -12.235 -3.294 1.882 1.00 96.75 81 LEU A C 1
ATOM 634 O O . LEU A 1 81 ? -12.519 -2.097 1.858 1.00 96.75 81 LEU A O 1
ATOM 638 N N . ALA A 1 82 ? -12.046 -4.006 0.770 1.00 95.38 82 ALA A N 1
ATOM 639 C CA . ALA A 1 82 ? -12.165 -3.433 -0.566 1.00 95.38 82 ALA A CA 1
ATOM 640 C C . ALA A 1 82 ? -13.580 -2.906 -0.825 1.00 95.38 82 ALA A C 1
ATOM 642 O O . ALA A 1 82 ? -13.742 -1.765 -1.251 1.00 95.38 82 ALA A O 1
ATOM 643 N N . ALA A 1 83 ? -14.605 -3.701 -0.512 1.00 94.31 83 ALA A N 1
ATOM 644 C CA . ALA A 1 83 ? -15.992 -3.328 -0.742 1.00 94.31 83 ALA A CA 1
ATOM 645 C C . ALA A 1 83 ? -16.413 -2.130 0.122 1.00 94.31 83 ALA A C 1
ATOM 647 O O . ALA A 1 83 ? -17.116 -1.243 -0.364 1.00 94.31 83 ALA A O 1
ATOM 648 N N . ALA A 1 84 ? -15.988 -2.082 1.387 1.00 94.44 84 ALA A N 1
ATOM 649 C CA . ALA A 1 84 ? -16.244 -0.942 2.259 1.00 94.44 84 ALA A CA 1
ATOM 650 C C . ALA A 1 84 ? -15.519 0.316 1.763 1.00 94.44 84 ALA A C 1
ATOM 652 O O . ALA A 1 84 ? -16.150 1.365 1.642 1.00 94.44 84 ALA A O 1
ATOM 653 N N . LEU A 1 85 ? -14.232 0.209 1.400 1.00 93.50 85 LEU A N 1
ATOM 654 C CA . LEU A 1 85 ? -13.455 1.317 0.836 1.00 93.50 85 LEU A CA 1
ATOM 655 C C . LEU A 1 85 ? -14.060 1.852 -0.460 1.00 93.50 85 LEU A C 1
ATOM 657 O O . LEU A 1 85 ? -14.145 3.070 -0.610 1.00 93.50 85 LEU A O 1
ATOM 661 N N . ASP A 1 86 ? -14.505 0.977 -1.361 1.00 90.19 86 ASP A N 1
ATOM 662 C CA . ASP A 1 86 ? -15.170 1.369 -2.603 1.00 90.19 86 ASP A CA 1
ATOM 663 C C . ASP A 1 86 ? -16.452 2.160 -2.320 1.00 90.19 86 ASP A C 1
ATOM 665 O O . ASP A 1 86 ? -16.680 3.172 -2.977 1.00 90.19 86 ASP A O 1
ATOM 669 N N . ARG A 1 87 ? -17.252 1.763 -1.316 1.00 88.00 87 ARG A N 1
ATOM 670 C CA . ARG A 1 87 ? -18.477 2.479 -0.914 1.00 88.00 87 ARG A CA 1
ATOM 671 C C . ARG A 1 87 ? -18.187 3.834 -0.269 1.00 88.00 87 ARG A C 1
ATOM 673 O O . ARG A 1 87 ? -18.814 4.821 -0.652 1.00 88.00 87 ARG A O 1
ATOM 680 N N . VAL A 1 88 ? -17.234 3.914 0.665 1.00 86.88 88 VAL A N 1
ATOM 681 C CA . VAL A 1 88 ? -16.910 5.188 1.340 1.00 86.88 88 VAL A CA 1
ATOM 682 C C . VAL A 1 88 ? -16.123 6.149 0.444 1.00 86.88 88 VAL A C 1
ATOM 684 O O . VAL A 1 88 ? -16.253 7.362 0.584 1.00 86.88 88 VAL A O 1
ATOM 687 N N . SER A 1 89 ? -15.348 5.634 -0.517 1.00 79.19 89 SER A N 1
ATOM 688 C CA . SER A 1 89 ? -14.490 6.450 -1.391 1.00 79.19 89 SER A CA 1
ATOM 689 C C . SER A 1 89 ? -15.174 6.910 -2.683 1.00 79.19 89 SER A C 1
ATOM 691 O O . SER A 1 89 ? -14.513 7.519 -3.526 1.00 79.19 89 SER A O 1
ATOM 693 N N . LEU A 1 90 ? -16.479 6.651 -2.858 1.00 74.31 90 LEU A N 1
ATOM 694 C CA . LEU A 1 90 ? -17.229 7.033 -4.066 1.00 74.31 90 LEU A CA 1
ATOM 695 C C . LEU A 1 90 ? -17.144 8.533 -4.377 1.00 74.31 90 LEU A C 1
ATOM 697 O O . LEU A 1 90 ? -17.129 8.921 -5.545 1.00 74.31 90 LEU A O 1
ATOM 701 N N . PHE A 1 91 ? -17.091 9.371 -3.339 1.00 68.31 91 PHE A N 1
ATOM 702 C CA . PHE A 1 91 ? -17.205 10.825 -3.478 1.00 68.31 91 PHE A CA 1
ATOM 703 C C . PHE A 1 91 ? -16.045 11.598 -2.852 1.00 68.31 91 PHE A C 1
ATOM 705 O O . PHE A 1 91 ? -15.741 12.705 -3.295 1.00 68.31 91 PHE A O 1
ATOM 712 N N . VAL A 1 92 ? -15.373 11.023 -1.852 1.00 76.38 92 VAL A N 1
ATOM 713 C CA . VAL A 1 92 ? -14.261 11.660 -1.143 1.00 76.38 92 VAL A CA 1
ATOM 714 C C . VAL A 1 92 ? -13.131 10.661 -0.993 1.00 76.38 92 VAL A C 1
ATOM 716 O O . VAL A 1 92 ? -13.317 9.556 -0.504 1.00 76.38 92 VAL A O 1
ATOM 719 N N . SER A 1 93 ? -11.930 11.058 -1.404 1.00 79.06 93 SER A N 1
ATOM 720 C CA . SER A 1 93 ? -10.760 10.188 -1.304 1.00 79.06 93 SER A CA 1
ATOM 721 C C . SER A 1 93 ? -10.194 10.113 0.114 1.00 79.06 93 SER A C 1
ATOM 723 O O . SER A 1 93 ? -9.461 9.182 0.415 1.00 79.06 93 SER A O 1
ATOM 725 N N . SER A 1 94 ? -10.477 11.094 0.974 1.00 89.44 94 SER A N 1
ATOM 726 C CA . SER A 1 94 ? -10.044 11.095 2.375 1.00 89.44 94 SER A CA 1
ATOM 727 C C . SER A 1 94 ? -10.978 10.234 3.224 1.00 89.44 94 SER A C 1
ATOM 729 O O . SER A 1 94 ? -12.147 10.572 3.389 1.00 89.44 94 SER A O 1
ATOM 731 N N . VAL A 1 95 ? -10.445 9.153 3.785 1.00 91.69 95 VAL A N 1
ATOM 732 C CA . VAL A 1 95 ? -11.161 8.205 4.641 1.00 91.69 95 VAL A CA 1
ATOM 733 C C . VAL A 1 95 ? -10.549 8.248 6.035 1.00 91.69 95 VAL A C 1
ATOM 735 O O . VAL A 1 95 ? -9.343 8.071 6.203 1.00 91.69 95 VAL A O 1
ATOM 738 N N . ARG A 1 96 ? -11.380 8.478 7.047 1.00 93.81 96 ARG A N 1
ATOM 739 C CA . ARG A 1 96 ? -11.037 8.325 8.460 1.00 93.81 96 ARG A CA 1
ATOM 740 C C . ARG A 1 96 ? -11.283 6.871 8.854 1.00 93.81 96 ARG A C 1
ATOM 742 O O . ARG A 1 96 ? -12.393 6.376 8.707 1.00 93.81 96 ARG A O 1
ATOM 749 N N . MET A 1 97 ? -10.251 6.204 9.351 1.00 95.81 97 MET A N 1
ATOM 750 C CA . MET A 1 97 ? -10.284 4.828 9.832 1.00 95.81 97 MET A CA 1
ATOM 751 C C . MET A 1 97 ? -10.131 4.821 11.353 1.00 95.81 97 MET A C 1
ATOM 753 O O . MET A 1 97 ? -9.163 5.369 11.880 1.00 95.81 97 MET A O 1
ATOM 757 N N . ILE A 1 98 ? -11.069 4.184 12.047 1.00 97.00 98 ILE A N 1
ATOM 758 C CA . ILE A 1 98 ? -11.010 3.940 13.490 1.00 97.00 98 ILE A CA 1
ATOM 759 C C . ILE A 1 98 ? -10.802 2.441 13.685 1.00 97.00 98 ILE A C 1
ATOM 761 O O . ILE A 1 98 ? -11.642 1.635 13.288 1.00 97.00 98 ILE A O 1
ATOM 765 N N . VAL A 1 99 ? -9.674 2.072 14.279 1.00 97.81 99 VAL A N 1
ATOM 766 C CA . VAL A 1 99 ? -9.320 0.689 14.601 1.00 97.81 99 VAL A CA 1
ATOM 767 C C . VAL A 1 99 ? -9.614 0.467 16.077 1.00 97.81 99 VAL A C 1
ATOM 769 O O . VAL A 1 99 ? -9.083 1.184 16.925 1.00 97.81 99 VAL A O 1
ATOM 772 N N . SER A 1 100 ? -10.460 -0.515 16.379 1.00 97.50 100 SER A N 1
ATOM 773 C CA . SER A 1 100 ? -10.828 -0.879 17.751 1.00 97.50 100 SER A CA 1
ATOM 774 C C . SER A 1 100 ? -10.968 -2.390 17.890 1.00 97.50 100 SER A C 1
ATOM 776 O O . SER A 1 100 ? -11.150 -3.085 16.896 1.00 97.50 100 SER A O 1
ATOM 778 N N . GLN A 1 101 ? -10.895 -2.920 19.109 1.00 96.44 101 GLN A N 1
ATOM 779 C CA . GLN A 1 101 ? -10.990 -4.367 19.341 1.00 96.44 101 GLN A CA 1
ATOM 780 C C . GLN A 1 101 ? -12.172 -5.019 18.595 1.00 96.44 101 GLN A C 1
ATOM 782 O O . GLN A 1 101 ? -13.335 -4.706 18.850 1.00 96.44 101 GLN A O 1
ATOM 787 N N . GLY A 1 102 ? -11.852 -5.933 17.673 1.00 96.25 102 GLY A N 1
ATOM 788 C CA . GLY A 1 102 ? -12.817 -6.705 16.884 1.00 96.25 102 GLY A CA 1
ATOM 789 C C . GLY A 1 102 ? -13.336 -6.038 15.605 1.00 96.25 102 GLY A C 1
ATOM 790 O O . GLY A 1 102 ? -14.041 -6.702 14.845 1.00 96.25 102 GLY A O 1
ATOM 791 N N . ARG A 1 103 ? -13.022 -4.761 15.335 1.00 97.19 103 ARG A N 1
ATOM 792 C CA . ARG A 1 103 ? -13.593 -4.045 14.182 1.00 97.19 103 ARG A CA 1
ATOM 793 C C . ARG A 1 103 ? -12.786 -2.848 13.684 1.00 97.19 103 ARG A C 1
ATOM 795 O O . ARG A 1 103 ? -12.062 -2.183 14.427 1.00 97.19 103 ARG A O 1
ATOM 802 N N . ILE A 1 104 ? -13.027 -2.498 12.428 1.00 97.69 104 ILE A N 1
ATOM 803 C CA . ILE A 1 104 ? -12.590 -1.257 11.794 1.00 97.69 104 ILE A CA 1
ATOM 804 C C . ILE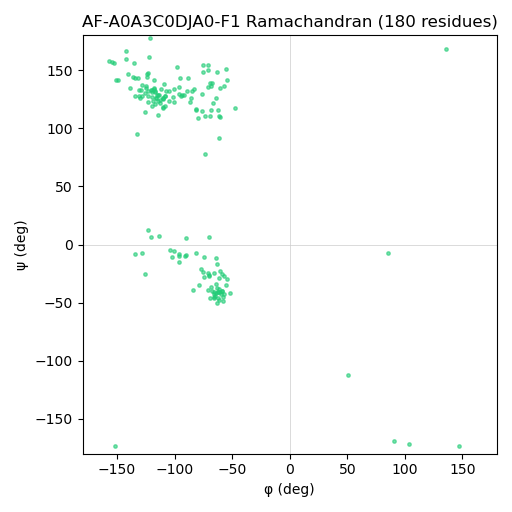 A 1 104 ? -13.813 -0.480 11.330 1.00 97.69 104 ILE A C 1
ATOM 806 O O . ILE A 1 104 ? -14.675 -1.027 10.649 1.00 97.69 104 ILE A O 1
ATOM 810 N N . GLN A 1 105 ? -13.860 0.806 11.662 1.00 96.50 105 GLN A N 1
ATOM 811 C CA . GLN A 1 105 ? -14.876 1.727 11.164 1.00 96.50 105 GLN A CA 1
ATOM 812 C C . GLN A 1 105 ? -14.250 2.677 10.146 1.00 96.50 105 GLN A C 1
ATOM 814 O O . GLN A 1 105 ? -13.190 3.254 10.402 1.00 96.50 105 GLN A O 1
ATOM 819 N N . LEU A 1 106 ? -14.901 2.843 8.999 1.00 94.75 106 LEU A N 1
ATOM 820 C CA . LEU A 1 106 ? -14.498 3.757 7.937 1.00 94.75 106 LEU A CA 1
ATOM 821 C C . LEU A 1 106 ? -15.528 4.870 7.798 1.00 94.75 106 LEU A C 1
ATOM 823 O O . LEU A 1 106 ? -16.716 4.610 7.631 1.00 94.75 106 LEU A O 1
ATOM 827 N N . ASN A 1 107 ? -15.040 6.105 7.815 1.00 90.75 107 ASN A N 1
ATOM 828 C CA . ASN A 1 107 ? -15.840 7.312 7.701 1.00 90.75 107 ASN A CA 1
ATOM 829 C C . ASN A 1 107 ? -15.312 8.186 6.567 1.00 90.75 107 ASN A C 1
ATOM 831 O O . ASN A 1 107 ? -14.123 8.510 6.535 1.00 90.75 107 ASN A O 1
ATOM 835 N N . ALA A 1 108 ? -16.192 8.626 5.678 1.00 86.50 108 ALA A N 1
ATOM 836 C CA . ALA A 1 108 ? -15.881 9.649 4.686 1.00 86.50 108 ALA A CA 1
ATOM 837 C C . ALA A 1 108 ? -16.945 10.749 4.745 1.00 86.50 108 ALA A C 1
ATOM 839 O O . ALA A 1 108 ? -18.137 10.461 4.686 1.00 86.50 108 ALA A O 1
ATOM 840 N N . ASN A 1 109 ? -16.506 12.002 4.870 1.00 76.06 109 ASN A N 1
ATOM 841 C CA . ASN A 1 109 ? -17.374 13.179 4.878 1.00 76.06 109 ASN A CA 1
ATOM 842 C C . ASN A 1 109 ? -17.059 14.031 3.647 1.00 76.06 109 ASN A C 1
ATOM 844 O O . ASN A 1 109 ? -15.893 14.354 3.401 1.00 76.06 109 ASN A O 1
ATOM 848 N N . GLY A 1 110 ? -18.095 14.384 2.885 1.00 68.25 110 GLY A N 1
ATOM 849 C CA . GLY A 1 110 ? -17.997 15.302 1.756 1.00 68.25 110 GLY A CA 1
ATOM 850 C C . GLY A 1 110 ? -19.045 16.411 1.837 1.00 68.25 110 GLY A C 1
ATOM 851 O O . GLY A 1 110 ? -20.224 16.092 2.011 1.00 68.25 110 GLY A O 1
ATOM 852 N N . PRO A 1 111 ? -18.665 17.690 1.640 1.00 61.03 111 PRO A N 1
ATOM 853 C CA . PRO A 1 111 ? -19.578 18.829 1.779 1.00 61.03 111 PRO A CA 1
ATOM 854 C C . PRO A 1 111 ? -20.798 18.767 0.846 1.00 61.03 111 PRO A C 1
ATOM 856 O O . PRO A 1 111 ? -21.842 19.319 1.181 1.00 61.03 111 PRO A O 1
ATOM 859 N N . ASP A 1 112 ? -20.689 18.061 -0.282 1.00 59.97 112 ASP A N 1
ATOM 860 C CA . ASP A 1 112 ? -21.737 17.997 -1.304 1.00 59.97 112 ASP A CA 1
ATOM 861 C C . ASP A 1 112 ? -22.561 16.696 -1.286 1.00 59.97 112 ASP A C 1
ATOM 863 O O . ASP A 1 112 ? -23.564 16.607 -1.993 1.00 59.97 112 ASP A O 1
ATOM 867 N N . VAL A 1 113 ? -22.150 15.667 -0.526 1.00 56.59 113 VAL A N 1
ATOM 868 C CA . VAL A 1 113 ? -22.686 14.295 -0.701 1.00 56.59 113 VAL A CA 1
ATOM 869 C C . VAL A 1 113 ? -23.060 13.582 0.608 1.00 56.59 113 VAL A C 1
ATOM 871 O O . VAL A 1 113 ? -23.732 12.553 0.571 1.00 56.59 113 VAL A O 1
ATOM 874 N N . GLY A 1 114 ? -22.726 14.158 1.765 1.00 65.06 114 GLY A N 1
ATOM 875 C CA . GLY A 1 114 ? -23.076 13.608 3.077 1.00 65.06 114 GLY A CA 1
ATOM 876 C C . GLY A 1 114 ? -22.015 12.666 3.653 1.00 65.06 114 GLY A C 1
ATOM 877 O O . GLY A 1 114 ? -20.885 12.605 3.166 1.00 65.06 114 GLY A O 1
ATOM 878 N N . ASP A 1 115 ? -22.389 11.972 4.729 1.00 77.44 115 ASP A N 1
ATOM 879 C CA . ASP A 1 115 ? -21.518 11.072 5.486 1.00 77.44 115 ASP A CA 1
ATOM 880 C C . ASP A 1 115 ? -21.695 9.619 5.034 1.00 77.44 115 ASP A C 1
ATOM 882 O O . ASP A 1 115 ? -22.814 9.103 4.994 1.00 77.44 115 ASP A O 1
ATOM 886 N N . ALA A 1 116 ? -20.587 8.944 4.731 1.00 84.69 116 ALA A N 1
ATOM 887 C CA . ALA A 1 116 ? -20.540 7.501 4.530 1.00 84.69 116 ALA A CA 1
ATOM 888 C C . ALA A 1 116 ? -19.897 6.833 5.749 1.00 84.69 116 ALA A C 1
ATOM 890 O O . ALA A 1 116 ? -18.832 7.264 6.199 1.00 84.69 116 ALA A O 1
ATOM 891 N N . TYR A 1 117 ? -20.545 5.782 6.250 1.00 89.50 117 TYR A N 1
ATOM 892 C CA . TYR A 1 117 ? -20.129 5.017 7.421 1.00 89.50 117 TYR A CA 1
ATOM 893 C C . TYR A 1 117 ? -20.152 3.526 7.092 1.00 89.50 117 TYR A C 1
ATOM 895 O O . TYR A 1 117 ? -21.175 3.007 6.647 1.00 89.50 117 TYR A O 1
ATOM 903 N N . GLU A 1 118 ? -19.046 2.838 7.347 1.00 93.44 118 GLU A N 1
ATOM 904 C CA . GLU A 1 118 ? -18.921 1.388 7.196 1.00 93.44 118 GLU A CA 1
ATOM 905 C C . GLU A 1 118 ? -18.230 0.788 8.421 1.00 93.44 118 GLU A C 1
ATOM 907 O O . GLU A 1 118 ? -17.302 1.382 8.968 1.00 93.44 118 GLU A O 1
ATOM 912 N N . GLU A 1 119 ? -18.656 -0.406 8.831 1.00 96.12 119 GLU A N 1
ATOM 913 C CA . GLU A 1 119 ? -18.027 -1.184 9.901 1.00 96.12 119 GLU A CA 1
ATOM 914 C C . GLU A 1 119 ? -17.667 -2.574 9.370 1.00 96.12 119 GLU A C 1
ATOM 916 O O . GLU A 1 119 ? -18.453 -3.206 8.667 1.00 96.12 119 GLU A O 1
ATOM 921 N N . ILE A 1 120 ? -16.456 -3.026 9.687 1.00 97.38 120 ILE A N 1
ATOM 922 C CA . ILE A 1 120 ? -15.857 -4.257 9.173 1.00 97.38 120 ILE A CA 1
ATOM 923 C C . ILE A 1 120 ? -15.303 -5.039 10.355 1.00 97.38 120 ILE A C 1
ATOM 925 O O . ILE A 1 120 ? -14.593 -4.469 11.185 1.00 97.38 120 ILE A O 1
ATOM 929 N N . GLU A 1 121 ? -15.579 -6.338 10.426 1.00 97.69 121 GLU A N 1
ATOM 930 C CA . GLU A 1 121 ? -14.950 -7.205 11.422 1.00 97.69 121 GLU A CA 1
ATOM 931 C C . GLU A 1 121 ? -13.451 -7.362 11.131 1.00 97.69 121 GLU A C 1
ATOM 933 O O . GLU A 1 121 ? -13.027 -7.542 9.987 1.00 97.69 121 GLU A O 1
ATOM 938 N N . ALA A 1 122 ? -12.630 -7.282 12.176 1.00 97.69 122 ALA A N 1
ATOM 939 C CA . ALA A 1 122 ? -11.183 -7.419 12.060 1.00 97.69 122 ALA A CA 1
ATOM 940 C C . ALA A 1 122 ? -10.582 -7.985 13.348 1.00 97.69 122 ALA A C 1
ATOM 942 O O . ALA A 1 122 ? -10.974 -7.608 14.454 1.00 97.69 122 ALA A O 1
ATOM 943 N N . ALA A 1 123 ? -9.578 -8.850 13.216 1.00 98.06 123 ALA A N 1
ATOM 944 C CA . ALA A 1 123 ? -8.782 -9.288 14.356 1.00 98.06 123 ALA A CA 1
ATOM 945 C C . ALA A 1 123 ? -7.724 -8.220 14.661 1.00 98.06 123 ALA A C 1
ATOM 947 O O . ALA A 1 123 ? -6.867 -7.944 13.819 1.00 98.06 123 ALA A O 1
ATOM 948 N N . ILE A 1 124 ? -7.805 -7.607 15.845 1.00 98.12 124 ILE A N 1
ATOM 949 C CA . ILE A 1 124 ? -6.932 -6.502 16.253 1.00 98.12 124 ILE A CA 1
ATOM 950 C C . ILE A 1 124 ? -6.048 -6.934 17.419 1.00 98.12 124 ILE A C 1
ATOM 952 O O . ILE A 1 124 ? -6.540 -7.384 18.451 1.00 98.12 124 ILE A O 1
ATOM 956 N N . GLU A 1 125 ? -4.747 -6.720 17.276 1.00 97.81 125 GLU A N 1
ATOM 957 C CA . GLU A 1 125 ? -3.762 -6.869 18.341 1.00 97.81 125 GLU A CA 1
ATOM 958 C C . GLU A 1 125 ? -3.143 -5.503 18.630 1.00 97.81 125 GLU A C 1
ATOM 960 O O . GLU A 1 125 ? -2.648 -4.854 17.714 1.00 97.81 125 GLU A O 1
ATOM 965 N N . GLY A 1 126 ? -3.157 -5.058 19.888 1.00 97.19 126 GLY A N 1
ATOM 966 C CA . GLY A 1 126 ? -2.615 -3.754 20.288 1.00 97.19 126 GLY A CA 1
ATOM 967 C C . GLY A 1 126 ? -3.682 -2.686 20.565 1.00 97.19 126 GLY A C 1
ATOM 968 O O . GLY A 1 126 ? -4.866 -3.008 20.669 1.00 97.19 126 GLY A O 1
ATOM 969 N N . PRO A 1 127 ? -3.272 -1.421 20.773 1.00 97.44 127 PRO A N 1
ATOM 970 C CA . PRO A 1 127 ? -4.171 -0.343 21.166 1.00 97.44 127 PRO A CA 1
ATOM 971 C C . PRO A 1 127 ? -5.046 0.154 20.012 1.00 97.44 127 PRO A C 1
ATOM 973 O O . PRO A 1 127 ? -4.660 0.103 18.842 1.00 97.44 127 PRO A O 1
ATOM 976 N N . ASP A 1 128 ? -6.195 0.712 20.382 1.00 97.44 128 ASP A N 1
ATOM 977 C CA . ASP A 1 128 ? -7.089 1.419 19.470 1.00 97.44 128 ASP A CA 1
ATOM 978 C C . ASP A 1 128 ? -6.404 2.669 18.896 1.00 97.44 128 ASP A C 1
ATOM 980 O O . ASP A 1 128 ? -5.587 3.321 19.559 1.00 97.44 128 ASP A O 1
ATOM 984 N N . LEU A 1 129 ? -6.748 3.028 17.659 1.00 96.38 129 LEU A N 1
ATOM 985 C CA . LEU A 1 129 ? -6.234 4.234 17.014 1.00 96.38 129 LEU A CA 1
ATOM 986 C C . LEU A 1 129 ? -7.204 4.788 15.975 1.00 96.38 129 LEU A C 1
ATOM 988 O O . LEU A 1 129 ? -8.001 4.067 15.381 1.00 96.38 129 LEU A O 1
ATOM 992 N N . GLU A 1 130 ? -7.069 6.079 15.714 1.00 96.12 130 GLU A N 1
ATOM 993 C CA . GLU A 1 130 ? -7.769 6.776 14.644 1.00 96.12 130 GLU A CA 1
ATOM 994 C C . GLU A 1 130 ? -6.745 7.370 13.676 1.00 96.12 130 GLU A C 1
ATOM 996 O O . GLU A 1 130 ? -5.754 7.973 14.095 1.00 96.12 130 GLU A O 1
ATOM 1001 N N . ILE A 1 131 ? -6.956 7.171 12.376 1.00 95.88 131 ILE A N 1
ATOM 1002 C CA . ILE A 1 131 ? -5.995 7.535 11.335 1.00 95.88 131 ILE A CA 1
ATOM 1003 C C . ILE A 1 131 ? -6.704 7.906 10.030 1.00 95.88 131 ILE A C 1
ATOM 1005 O O . ILE A 1 131 ? -7.713 7.312 9.660 1.00 95.88 131 ILE A O 1
ATOM 1009 N N . GLY A 1 132 ? -6.190 8.915 9.327 1.00 94.81 132 GLY A N 1
ATOM 1010 C CA . GLY A 1 132 ? -6.696 9.323 8.017 1.00 94.81 132 GLY A CA 1
ATOM 1011 C C . GLY A 1 132 ? -5.906 8.690 6.880 1.00 94.81 132 GLY A C 1
ATOM 1012 O O . GLY A 1 132 ? -4.683 8.595 6.951 1.00 94.81 132 GLY A O 1
ATOM 1013 N N . PHE A 1 133 ? -6.579 8.328 5.793 1.00 94.62 133 PHE A N 1
ATOM 1014 C CA . PHE A 1 133 ? -5.962 7.800 4.581 1.00 94.62 133 PHE A CA 1
ATOM 1015 C C . PHE A 1 133 ? -6.543 8.427 3.329 1.00 94.62 133 PHE A C 1
ATOM 1017 O O . PHE A 1 133 ? -7.694 8.848 3.298 1.00 94.62 133 PHE A O 1
ATOM 1024 N N . ASN A 1 134 ? -5.761 8.399 2.252 1.00 92.38 134 ASN A N 1
ATOM 1025 C CA . ASN A 1 134 ? -6.350 8.419 0.927 1.00 92.38 134 ASN A CA 1
ATOM 1026 C C . ASN A 1 134 ? -6.831 6.994 0.599 1.00 92.38 134 ASN A C 1
ATOM 1028 O O . ASN A 1 134 ? -6.001 6.114 0.364 1.00 92.38 134 ASN A O 1
ATOM 1032 N N . GLY A 1 135 ? -8.146 6.765 0.578 1.00 92.06 135 GLY A N 1
ATOM 1033 C CA . GLY A 1 135 ? -8.761 5.460 0.318 1.00 92.06 135 GLY A CA 1
ATOM 1034 C C . GLY A 1 135 ? -8.303 4.831 -0.998 1.00 92.06 135 GLY A C 1
ATOM 1035 O O . GLY A 1 135 ? -8.148 3.615 -1.077 1.00 92.06 135 GLY A O 1
ATOM 1036 N N . LYS A 1 136 ? -7.946 5.651 -1.999 1.00 91.31 136 LYS A N 1
ATOM 1037 C CA . LYS A 1 136 ? -7.380 5.164 -3.263 1.00 91.31 136 LYS A CA 1
ATOM 1038 C C . LYS A 1 136 ? -6.094 4.361 -3.065 1.00 91.31 136 LYS A C 1
ATOM 1040 O O . LYS A 1 136 ? -5.923 3.351 -3.733 1.00 91.31 136 LYS A O 1
ATOM 1045 N N . PHE A 1 137 ? -5.207 4.780 -2.163 1.00 94.25 137 PHE A N 1
ATOM 1046 C CA . PHE A 1 137 ? -3.949 4.062 -1.931 1.00 94.25 137 PHE A CA 1
ATOM 1047 C C . PHE A 1 137 ? -4.190 2.695 -1.289 1.00 94.25 137 PHE A C 1
ATOM 1049 O O . PHE A 1 137 ? -3.539 1.723 -1.655 1.00 94.25 137 PHE A O 1
ATOM 1056 N N . LEU A 1 138 ? -5.177 2.599 -0.395 1.00 95.38 138 LEU A N 1
ATOM 1057 C CA . LEU A 1 138 ? -5.579 1.318 0.181 1.00 95.38 138 LEU A CA 1
ATOM 1058 C C . LEU A 1 138 ? -6.184 0.404 -0.898 1.00 95.38 138 LEU A C 1
ATOM 1060 O O . LEU A 1 138 ? -5.799 -0.754 -1.010 1.00 95.38 138 LEU A O 1
ATOM 1064 N N . ILE A 1 139 ? -7.070 0.934 -1.747 1.00 94.56 139 ILE A N 1
ATOM 1065 C CA . ILE A 1 139 ? -7.678 0.184 -2.859 1.00 94.56 139 ILE A CA 1
ATOM 1066 C C . ILE A 1 139 ? -6.620 -0.289 -3.871 1.00 94.56 139 ILE A C 1
ATOM 1068 O O . ILE A 1 139 ? -6.704 -1.413 -4.362 1.00 94.56 139 ILE A O 1
ATOM 1072 N N . ASP A 1 140 ? -5.628 0.545 -4.196 1.00 93.94 140 ASP A N 1
ATOM 1073 C CA . ASP A 1 140 ? -4.567 0.198 -5.149 1.00 93.94 140 ASP A CA 1
ATOM 1074 C C . ASP A 1 140 ? -3.740 -1.007 -4.661 1.00 93.94 140 ASP A C 1
ATOM 1076 O O . ASP A 1 140 ? -3.424 -1.880 -5.468 1.00 93.94 140 ASP A O 1
ATOM 1080 N N . PHE A 1 141 ? -3.468 -1.109 -3.353 1.00 95.25 141 PHE A N 1
ATOM 1081 C CA . PHE A 1 141 ? -2.882 -2.310 -2.745 1.00 95.25 141 PHE A CA 1
ATOM 1082 C C . PHE A 1 141 ? -3.802 -3.528 -2.874 1.00 95.25 141 PHE A C 1
ATOM 1084 O O . PHE A 1 141 ? -3.389 -4.579 -3.356 1.00 95.25 141 PHE A O 1
ATOM 1091 N N . LEU A 1 142 ? -5.076 -3.389 -2.500 1.00 94.75 142 LEU A N 1
ATOM 1092 C CA . LEU A 1 142 ? -6.025 -4.507 -2.519 1.00 94.75 142 LEU A CA 1
ATOM 1093 C C . LEU A 1 142 ? -6.238 -5.077 -3.931 1.00 94.75 142 LEU A C 1
ATOM 1095 O O . LEU A 1 142 ? -6.512 -6.265 -4.078 1.00 94.75 142 LEU A O 1
ATOM 1099 N N . LYS A 1 143 ? -6.084 -4.266 -4.982 1.00 93.38 143 LYS A N 1
ATOM 1100 C CA . LYS A 1 143 ? -6.216 -4.706 -6.381 1.00 93.38 143 LYS A CA 1
ATOM 1101 C C . LYS A 1 143 ? -5.098 -5.624 -6.868 1.00 93.38 143 LYS A C 1
ATOM 1103 O O . LYS A 1 143 ? -5.336 -6.374 -7.808 1.00 93.38 143 LYS A O 1
ATOM 1108 N N . VAL A 1 144 ? -3.903 -5.526 -6.292 1.00 90.75 144 VAL A N 1
ATOM 1109 C CA . VAL A 1 144 ? -2.721 -6.298 -6.725 1.00 90.75 144 VAL A CA 1
ATOM 1110 C C . VAL A 1 144 ? -2.399 -7.465 -5.795 1.00 90.75 144 VAL A C 1
ATOM 1112 O O . VAL A 1 144 ? -1.495 -8.242 -6.077 1.00 90.75 144 VAL A O 1
ATOM 1115 N N . THR A 1 145 ? -3.135 -7.577 -4.694 1.00 91.25 145 THR A N 1
ATOM 1116 C CA . THR A 1 145 ? -2.977 -8.620 -3.685 1.00 91.25 145 THR A CA 1
ATOM 1117 C C . THR A 1 145 ? -3.921 -9.781 -3.970 1.00 91.25 145 THR A C 1
ATOM 1119 O O . THR A 1 145 ? -5.121 -9.553 -4.068 1.00 91.25 145 THR A O 1
ATOM 1122 N N . ASP A 1 146 ? -3.433 -11.021 -4.010 1.00 89.56 146 ASP A N 1
ATOM 1123 C CA . ASP A 1 146 ? -4.270 -12.208 -4.271 1.00 89.56 146 ASP A CA 1
ATOM 1124 C C . ASP A 1 146 ? -4.737 -12.954 -3.004 1.00 89.56 146 ASP A C 1
ATOM 1126 O O . ASP A 1 146 ? -5.599 -13.826 -3.094 1.00 89.56 146 ASP A O 1
ATOM 1130 N N . SER A 1 147 ? -4.229 -12.599 -1.816 1.00 93.00 147 SER A N 1
ATOM 1131 C CA . SER A 1 147 ? -4.629 -13.244 -0.552 1.00 93.00 147 SER A CA 1
ATOM 1132 C C . SER A 1 147 ? -6.054 -12.870 -0.120 1.00 93.00 147 SER A C 1
ATOM 1134 O O . SER A 1 147 ? -6.534 -11.760 -0.365 1.00 93.00 147 SER A O 1
ATOM 1136 N N . GLU A 1 148 ? -6.726 -13.788 0.580 1.00 94.19 148 GLU A N 1
ATOM 1137 C CA . GLU A 1 148 ? -8.040 -13.556 1.194 1.00 94.19 148 GLU A CA 1
ATOM 1138 C C . GLU A 1 148 ? -7.970 -12.600 2.391 1.00 94.19 148 GLU A C 1
ATOM 1140 O O . GLU A 1 148 ? -8.953 -11.921 2.703 1.00 94.19 148 GLU A O 1
ATOM 1145 N N . THR A 1 149 ? -6.814 -12.527 3.057 1.00 95.38 149 THR A N 1
ATOM 1146 C CA . THR A 1 149 ? -6.616 -11.696 4.248 1.00 95.38 149 THR A CA 1
ATOM 1147 C C . THR A 1 149 ? -5.450 -10.739 4.071 1.00 95.38 149 THR A C 1
ATOM 1149 O O . THR A 1 149 ? -4.432 -11.056 3.459 1.00 95.38 149 THR A O 1
ATOM 1152 N N . VAL A 1 150 ? -5.599 -9.540 4.625 1.00 96.62 150 VAL A N 1
ATOM 1153 C CA . VAL A 1 150 ? -4.555 -8.513 4.627 1.00 96.62 150 VAL A CA 1
ATOM 1154 C C . VAL A 1 150 ? -4.248 -8.095 6.051 1.00 96.62 150 VAL A C 1
ATOM 1156 O O . VAL A 1 150 ? -5.138 -8.081 6.908 1.00 96.62 150 VAL A O 1
ATOM 1159 N N . ARG A 1 151 ? -2.991 -7.734 6.303 1.00 96.69 151 ARG A N 1
ATOM 1160 C CA . ARG A 1 151 ? -2.573 -7.146 7.574 1.00 96.69 151 ARG A CA 1
ATOM 1161 C C . ARG A 1 151 ? -2.229 -5.684 7.385 1.00 96.69 151 ARG A C 1
ATOM 1163 O O . ARG A 1 151 ? -1.566 -5.313 6.421 1.00 96.69 151 ARG A O 1
ATOM 1170 N N . MET A 1 152 ? -2.656 -4.865 8.336 1.00 97.38 152 MET A N 1
ATOM 1171 C CA . MET A 1 152 ? -2.269 -3.466 8.452 1.00 97.38 152 MET A CA 1
ATOM 1172 C C . MET A 1 152 ? -1.552 -3.261 9.783 1.00 97.38 152 MET A C 1
ATOM 1174 O O . MET A 1 152 ? -2.099 -3.561 10.842 1.00 97.38 152 MET A O 1
ATOM 1178 N N . SER A 1 153 ? -0.329 -2.750 9.723 1.00 97.19 153 SER A N 1
ATOM 1179 C CA . SER A 1 153 ? 0.561 -2.561 10.866 1.00 97.19 153 SER A CA 1
ATOM 1180 C C . SER A 1 153 ? 0.784 -1.076 11.132 1.00 97.19 153 SER A C 1
ATOM 1182 O O . SER A 1 153 ? 1.230 -0.330 10.255 1.00 97.19 153 SER A O 1
ATOM 1184 N N . PHE A 1 154 ? 0.501 -0.647 12.362 1.00 97.50 154 PHE A N 1
ATOM 1185 C CA . PHE A 1 154 ? 0.453 0.757 12.767 1.00 97.50 154 PHE A CA 1
ATOM 1186 C C . PHE A 1 154 ? 1.397 1.041 13.944 1.00 97.50 154 PHE A C 1
ATOM 1188 O O . PHE A 1 154 ? 1.549 0.221 14.849 1.00 97.50 154 PHE A O 1
ATOM 1195 N N . ASN A 1 155 ? 1.975 2.248 13.979 1.00 96.06 155 ASN A N 1
ATOM 1196 C CA . ASN A 1 155 ? 2.711 2.788 15.137 1.00 96.06 155 ASN A CA 1
ATOM 1197 C C . ASN A 1 155 ? 2.148 4.134 15.632 1.00 96.06 155 ASN A C 1
ATOM 1199 O O . ASN A 1 155 ? 2.784 4.829 16.425 1.00 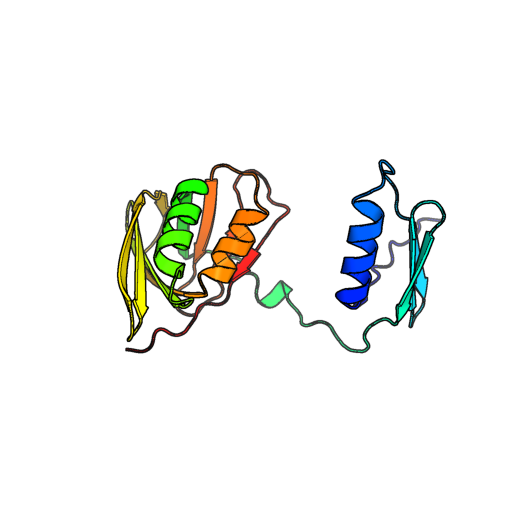96.06 155 ASN A O 1
ATOM 1203 N N . GLY A 1 156 ? 0.960 4.515 15.155 1.00 93.44 156 GLY A N 1
ATOM 1204 C CA . GLY A 1 156 ? 0.269 5.747 15.524 1.00 93.44 156 GLY A CA 1
ATOM 1205 C C . GLY A 1 156 ? -0.333 6.485 14.328 1.00 93.44 156 GLY A C 1
ATOM 1206 O O . GLY A 1 156 ? -0.011 6.215 13.171 1.00 93.44 156 GLY A O 1
ATOM 1207 N N . ALA A 1 157 ? -1.174 7.477 14.624 1.00 92.88 157 ALA A N 1
ATOM 1208 C CA . ALA A 1 157 ? -2.008 8.198 13.654 1.00 92.88 157 ALA A CA 1
ATOM 1209 C C . ALA A 1 157 ? -1.240 8.996 12.582 1.00 92.88 157 ALA A C 1
ATOM 1211 O O . ALA A 1 157 ? -1.817 9.429 11.589 1.00 92.88 157 ALA A O 1
ATOM 1212 N N . ARG A 1 158 ? 0.056 9.251 12.797 1.00 92.00 158 ARG A N 1
ATOM 1213 C CA . ARG A 1 158 ? 0.906 10.067 11.906 1.00 92.00 158 ARG A CA 1
ATOM 1214 C C . ARG A 1 158 ? 2.112 9.308 11.355 1.00 92.00 158 ARG A C 1
ATOM 1216 O O . ARG A 1 158 ? 2.984 9.911 10.737 1.00 92.00 158 ARG A O 1
ATOM 1223 N N . THR A 1 159 ? 2.188 8.008 11.621 1.00 93.75 159 THR A N 1
ATOM 1224 C CA . THR A 1 159 ? 3.309 7.164 11.194 1.00 93.75 159 THR A CA 1
ATOM 1225 C C . THR A 1 159 ? 2.963 6.408 9.914 1.00 93.75 159 THR A C 1
ATOM 1227 O O . THR A 1 159 ? 1.780 6.152 9.692 1.00 93.75 159 THR A O 1
ATOM 1230 N N . PRO A 1 160 ? 3.957 6.043 9.080 1.00 95.19 160 PRO A N 1
ATOM 1231 C CA . PRO A 1 160 ? 3.727 5.164 7.941 1.00 95.19 160 PRO A CA 1
ATOM 1232 C C . PRO A 1 160 ? 3.059 3.863 8.387 1.00 95.19 160 PRO A C 1
ATOM 1234 O O . PRO A 1 160 ? 3.392 3.311 9.439 1.00 95.19 160 PRO A O 1
ATOM 1237 N N . VAL A 1 161 ? 2.137 3.382 7.564 1.00 96.75 161 VAL A N 1
ATOM 1238 C CA . VAL A 1 161 ? 1.387 2.150 7.791 1.00 96.75 161 VAL A CA 1
ATOM 1239 C C . VAL A 1 161 ? 1.881 1.117 6.803 1.00 96.75 161 VAL A C 1
ATOM 1241 O O . VAL A 1 161 ? 1.956 1.391 5.605 1.00 96.75 161 VAL A O 1
ATOM 1244 N N . LEU A 1 162 ? 2.249 -0.049 7.322 1.00 96.38 162 LEU A N 1
ATOM 1245 C CA . LEU A 1 162 ? 2.695 -1.175 6.516 1.00 96.38 162 LEU A CA 1
ATOM 1246 C C . LEU A 1 162 ? 1.501 -2.089 6.247 1.00 96.38 162 LEU A C 1
ATOM 1248 O O . LEU A 1 162 ? 0.799 -2.476 7.178 1.00 96.38 162 LEU A O 1
ATOM 1252 N N . MET A 1 163 ? 1.276 -2.407 4.981 1.00 96.38 163 MET A N 1
ATOM 1253 C CA . MET A 1 163 ? 0.278 -3.355 4.519 1.00 96.38 163 MET A CA 1
ATOM 1254 C C . MET A 1 163 ? 0.977 -4.521 3.830 1.00 96.38 163 MET A C 1
ATOM 1256 O O . MET A 1 163 ? 1.856 -4.316 2.991 1.00 96.38 163 MET A O 1
ATOM 1260 N N . ASP A 1 164 ? 0.580 -5.730 4.194 1.00 95.25 164 ASP A N 1
ATOM 1261 C CA . ASP A 1 164 ? 1.097 -6.973 3.631 1.00 95.25 164 ASP A CA 1
ATOM 1262 C C . ASP A 1 164 ? 0.032 -8.077 3.709 1.00 95.25 164 ASP A C 1
ATOM 1264 O O . ASP A 1 164 ? -1.132 -7.832 4.055 1.00 95.25 164 ASP A O 1
ATOM 1268 N N . THR A 1 165 ? 0.426 -9.295 3.351 1.00 93.81 165 THR A N 1
ATOM 1269 C CA . THR A 1 165 ? -0.389 -10.497 3.531 1.00 93.81 165 THR A CA 1
ATOM 1270 C C . THR A 1 165 ? 0.359 -11.510 4.382 1.00 93.81 165 THR A C 1
ATOM 1272 O O . THR A 1 165 ? 1.578 -11.431 4.527 1.00 93.81 165 THR A O 1
ATOM 1275 N N . GLN A 1 166 ? -0.360 -12.478 4.950 1.00 80.81 166 GLN A N 1
ATOM 1276 C CA . GLN A 1 166 ? 0.295 -13.588 5.648 1.00 80.81 166 GLN A CA 1
ATOM 1277 C C . GLN A 1 166 ? 1.000 -14.552 4.684 1.00 80.81 166 GLN A C 1
ATOM 1279 O O . GLN A 1 166 ? 1.949 -15.218 5.087 1.00 80.81 166 GLN A O 1
ATOM 1284 N N . ASP A 1 167 ? 0.553 -14.603 3.427 1.00 84.31 167 ASP A N 1
ATOM 1285 C CA . ASP A 1 167 ? 0.976 -15.620 2.460 1.00 84.31 167 ASP A CA 1
ATOM 1286 C C . ASP A 1 167 ? 2.119 -15.150 1.542 1.00 84.31 167 ASP A C 1
ATOM 1288 O O . ASP A 1 167 ? 2.762 -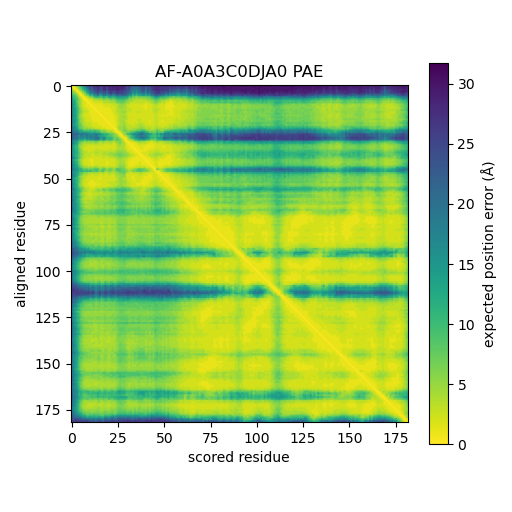15.975 0.894 1.00 84.31 167 ASP A O 1
ATOM 1292 N N . ASP A 1 168 ? 2.391 -13.841 1.487 1.00 82.50 168 ASP A N 1
ATOM 1293 C CA . ASP A 1 168 ? 3.467 -13.248 0.688 1.00 82.50 168 ASP A CA 1
ATOM 1294 C C . ASP A 1 168 ? 4.297 -12.248 1.505 1.00 82.50 168 ASP A C 1
ATOM 1296 O O . ASP A 1 168 ? 3.985 -11.061 1.606 1.00 82.50 168 ASP A O 1
ATOM 1300 N N . GLU A 1 169 ? 5.403 -12.743 2.062 1.00 76.31 169 GLU A N 1
ATOM 1301 C CA . GLU A 1 169 ? 6.388 -11.935 2.789 1.00 76.31 169 GLU A CA 1
ATOM 1302 C C . GLU A 1 169 ? 7.270 -11.077 1.860 1.00 76.31 169 GLU A C 1
ATOM 1304 O O . GLU A 1 169 ? 8.011 -10.212 2.334 1.00 76.31 169 GLU A O 1
ATOM 1309 N N . ASN A 1 170 ? 7.219 -11.295 0.539 1.00 83.31 170 ASN A N 1
ATOM 1310 C CA . ASN A 1 170 ? 8.049 -10.568 -0.425 1.00 83.31 170 ASN A CA 1
ATOM 1311 C C . ASN A 1 170 ? 7.384 -9.286 -0.935 1.00 83.31 170 ASN A C 1
ATOM 1313 O O . ASN A 1 170 ? 8.042 -8.487 -1.609 1.00 83.31 170 ASN A O 1
ATOM 1317 N N . TYR A 1 171 ? 6.106 -9.070 -0.614 1.00 88.88 171 TYR A N 1
ATOM 1318 C CA . TYR A 1 171 ? 5.365 -7.887 -1.022 1.00 88.88 171 TYR A CA 1
ATOM 1319 C C . TYR A 1 171 ? 4.967 -7.030 0.180 1.00 88.88 171 TYR A C 1
ATOM 1321 O O . TYR A 1 171 ? 4.115 -7.388 0.988 1.00 88.88 171 TYR A O 1
ATOM 1329 N N . LEU A 1 172 ? 5.580 -5.850 0.263 1.00 92.31 172 LEU A N 1
ATOM 1330 C CA . LEU A 1 172 ? 5.312 -4.855 1.294 1.00 92.31 172 LEU A CA 1
ATOM 1331 C C . LEU A 1 172 ? 4.781 -3.580 0.650 1.00 92.31 172 LEU A C 1
ATOM 1333 O O . LEU A 1 172 ? 5.368 -3.060 -0.302 1.00 92.31 172 LEU A O 1
ATOM 1337 N N . TYR A 1 173 ? 3.712 -3.031 1.216 1.00 95.50 173 TYR A N 1
ATOM 1338 C CA . TYR A 1 173 ? 3.108 -1.792 0.751 1.00 95.50 173 TYR A CA 1
ATOM 1339 C C . TYR A 1 173 ? 3.053 -0.773 1.884 1.00 95.50 173 TYR A C 1
ATOM 1341 O O . TYR A 1 173 ? 2.493 -1.029 2.943 1.00 95.50 173 TYR A O 1
ATOM 1349 N N . VAL A 1 174 ? 3.662 0.395 1.683 1.00 95.75 174 VAL A N 1
ATOM 1350 C CA . VAL A 1 174 ? 3.738 1.440 2.713 1.00 95.75 174 VAL A CA 1
ATOM 1351 C C . VAL A 1 174 ? 2.862 2.618 2.317 1.00 95.75 174 VAL A C 1
ATOM 1353 O O . VAL A 1 174 ? 3.043 3.202 1.248 1.00 95.75 174 VAL A O 1
ATOM 1356 N N . VAL A 1 175 ? 1.949 3.004 3.208 1.00 95.25 175 VAL A N 1
ATOM 1357 C CA . VAL A 1 175 ? 1.039 4.139 3.016 1.00 95.25 175 VAL A CA 1
ATOM 1358 C C . VAL A 1 175 ? 1.299 5.203 4.065 1.00 95.25 175 VAL A C 1
ATOM 1360 O O . VAL A 1 175 ? 1.361 4.927 5.263 1.00 95.25 175 VAL A O 1
ATOM 1363 N N . MET A 1 176 ? 1.423 6.449 3.612 1.00 93.88 176 MET A N 1
ATOM 1364 C CA . MET A 1 176 ? 1.476 7.602 4.504 1.00 93.88 176 MET A CA 1
ATOM 1365 C C . MET A 1 176 ? 0.060 8.037 4.896 1.00 93.88 176 MET A C 1
ATOM 1367 O O . MET A 1 176 ? -0.789 8.178 4.008 1.00 93.88 176 MET A O 1
ATOM 1371 N N . PRO A 1 177 ? -0.202 8.299 6.187 1.00 93.88 177 PRO A N 1
ATOM 1372 C CA . PRO A 1 177 ? -1.494 8.806 6.613 1.00 93.88 177 PRO A CA 1
ATOM 1373 C C . PRO A 1 177 ? -1.710 10.257 6.187 1.00 93.88 177 PRO A C 1
ATOM 1375 O O . PRO A 1 177 ? -0.770 11.042 6.034 1.00 93.88 177 PRO A O 1
ATOM 1378 N N . LEU A 1 178 ? -2.981 10.619 6.043 1.00 91.81 178 LEU A N 1
ATOM 1379 C CA . LEU A 1 178 ? -3.430 11.996 5.919 1.00 91.81 178 LEU A CA 1
ATOM 1380 C C . LEU A 1 178 ? -3.689 12.583 7.307 1.00 91.81 178 LEU A C 1
ATOM 1382 O O . LEU A 1 178 ? -4.211 11.918 8.202 1.00 91.81 178 LEU A O 1
ATOM 1386 N N . LEU A 1 179 ? -3.357 13.863 7.467 1.00 85.44 179 LEU A N 1
ATOM 1387 C CA . LEU A 1 179 ? -3.806 14.637 8.617 1.00 85.44 179 LEU A CA 1
ATOM 1388 C C . LEU A 1 179 ? -5.317 14.827 8.503 1.00 85.44 179 LEU A C 1
ATOM 1390 O O . LEU A 1 179 ? -5.794 15.479 7.576 1.00 85.44 179 LEU A O 1
ATOM 1394 N N . LEU A 1 180 ? -6.050 14.260 9.455 1.00 74.88 180 LEU A N 1
ATOM 1395 C CA . LEU A 1 180 ? -7.455 14.582 9.647 1.00 74.88 180 LEU A CA 1
ATOM 1396 C C . LEU A 1 180 ? -7.530 16.042 10.109 1.00 74.88 180 LEU A C 1
ATOM 1398 O O . LEU A 1 180 ? -6.901 16.409 11.103 1.00 74.88 180 LEU A O 1
ATOM 1402 N N . SER A 1 181 ? -8.238 16.880 9.358 1.00 65.19 181 SER A N 1
ATOM 1403 C CA . SER A 1 181 ? -8.662 18.188 9.854 1.00 65.19 181 SER A CA 1
ATOM 1404 C C . SER A 1 181 ? -9.752 17.980 10.905 1.00 65.19 181 SER A C 1
ATOM 1406 O O . SER A 1 181 ? -10.633 17.139 10.701 1.00 65.19 181 SER A O 1
ATOM 1408 N N . GLU A 1 182 ? -9.653 18.709 12.019 1.00 48.88 182 GLU A N 1
ATOM 1409 C CA . GLU A 1 182 ? -10.718 18.806 13.029 1.00 48.88 182 GLU A CA 1
ATOM 1410 C C . GLU A 1 182 ? -11.996 19.423 12.453 1.00 48.88 182 GLU A C 1
ATOM 1412 O O . GLU A 1 182 ? -11.878 20.333 11.595 1.00 48.88 182 GLU A O 1
#

Sequence (182 aa):
ETAAESKISMMVPVRAMQEVFKLLSGAEEERVEVAVSERQIMFRCREASLFSRLITGQFPQYEQVIPKSSATIATINKNDLAAALDRVSLFVSSVRMIVSQGRIQLNANGPDVGDAYEEIEAAIEGPDLEIGFNGKFLIDFLKVTDSETVRMSFNGARTPVLMDTQDDENYLYVVMPLLLSE

Mean predicted aligned error: 7.02 Å

Foldseek 3Di:
DPPDPDDDDFAFDPVLVVVVVVLVVPDPDPDWDWDDDPFKIWIDDPPDIGIGGTDDDDDDPVVVQDDPAFQKKKKFFLVLLLVLLCQQPVPPQKWKWKDDAQWIWIWHADPVPGIDIDIGGIHMDHDIAIAIFRSVLVNVVSVVDPDRMKMWGHDYRQGWIWIDDPVDPPDIRIGGTDDDDD

Radius of gyration: 20.44 Å; Cα contacts (8 Å, |Δi|>4): 330; chains: 1; bounding box: 60×35×53 Å

Nearest PDB structures (foldseek):
  1vpk-assembly1_A-2  TM=9.376E-01  e=2.219E-16  Thermotoga maritima MSB8
  4tsz-assembly3_F  TM=9.429E-01  e=5.486E-15  Pseudomonas aeruginosa
  7azk-assembly2_C  TM=9.425E-01  e=4.573E-14  Escherichia coli 2-427-07_S4_C3
  5wce-assembly1_B  TM=9.414E-01  e=1.034E-13  Caulobacter vibrioides CB15
  5agu-assembly1_A  TM=8.905E-01  e=3.177E-12  Mycobacterium tuberculosis H37Rv

Secondary structure (DSSP, 8-state):
----------B--HHHHHHHHHHHTT------EEEE-SSEEEEEETTEEEEEEPBPS----GGGTS-S--SEEEEEEHHHHHHHHHHHTTT-SEEEEEEETTEEEEEEEETTTEEEEEEEEEEEES--EEEEEEHHHHHHHHHH---SEEEEEES-TTS-EEEE-SS-TT--EEEPPB----